Protein AF-A0A9N9AGF5-F1 (afdb_monomer_lite)

Sequence (251 aa):
MRATFAPRNLKPKSKVKNSTGSQIKKRLRKQVLFRATFYQVICDHNPNIIALEEEDFVEYLSEQVWDLGILDDSKVKNGNETGRNSKENSSTLTEQEIITRIFEIVKDDFITFEVCNDEEQCLEICKDIVVKWKSVSNPSASAETSLPGTCTLCHRHMPLTFHHLIPRMMHKRVLKKGLFTKEECTTRGIDICRPCHSAIHKMISNDQLALKYNTLEMLLEHEGVVKFVGWASKQKGYSKDHIRNLLRFPK

Structure (mmCIF, N/CA/C/O backbone):
data_AF-A0A9N9AGF5-F1
#
_entry.id   AF-A0A9N9AGF5-F1
#
loop_
_atom_site.group_PDB
_atom_site.id
_atom_site.type_symbol
_atom_site.label_atom_id
_atom_site.label_alt_id
_atom_site.label_comp_id
_atom_site.label_asym_id
_atom_site.label_entity_id
_atom_site.label_seq_id
_atom_site.pdbx_PDB_ins_code
_atom_site.Cartn_x
_atom_site.Cartn_y
_atom_site.Cartn_z
_atom_site.occupancy
_atom_site.B_iso_or_equiv
_atom_site.auth_seq_id
_atom_site.auth_comp_id
_atom_site.auth_asym_id
_atom_site.auth_atom_id
_atom_site.pdbx_PDB_model_num
ATOM 1 N N . MET A 1 1 ? -44.320 -18.598 73.224 1.00 43.59 1 MET A N 1
ATOM 2 C CA . MET A 1 1 ? -43.840 -17.419 72.469 1.00 43.59 1 MET A CA 1
ATOM 3 C C . MET A 1 1 ? -42.563 -17.794 71.722 1.00 43.59 1 MET A C 1
ATOM 5 O O . MET A 1 1 ? -41.505 -17.858 72.329 1.00 43.59 1 MET A O 1
ATOM 9 N N . ARG A 1 2 ? -42.659 -18.128 70.432 1.00 32.53 2 ARG A N 1
ATOM 10 C CA . ARG A 1 2 ? -41.505 -18.345 69.541 1.00 32.53 2 ARG A CA 1
ATOM 11 C C . ARG A 1 2 ? -41.824 -17.622 68.235 1.00 32.53 2 ARG A C 1
ATOM 13 O O . ARG A 1 2 ? -42.701 -18.056 67.499 1.00 32.53 2 ARG A O 1
ATOM 20 N N . ALA A 1 3 ? -41.185 -16.477 68.020 1.00 36.19 3 ALA A N 1
ATOM 21 C CA . ALA A 1 3 ? -41.337 -15.684 66.809 1.00 36.19 3 ALA A CA 1
ATOM 22 C C . ALA A 1 3 ? -40.574 -16.363 65.662 1.00 36.19 3 ALA A C 1
ATOM 24 O O . ALA A 1 3 ? -39.351 -16.478 65.702 1.00 36.19 3 ALA A O 1
ATOM 25 N N . THR A 1 4 ? -41.298 -16.834 64.651 1.00 39.88 4 THR A N 1
ATOM 26 C CA . THR A 1 4 ? -40.741 -17.337 63.391 1.00 39.88 4 THR A CA 1
ATOM 27 C C . THR A 1 4 ? -40.454 -16.152 62.468 1.00 39.88 4 THR A C 1
ATOM 29 O O . THR A 1 4 ? -41.379 -15.507 61.978 1.00 39.88 4 THR A O 1
ATOM 32 N N . PHE A 1 5 ? -39.178 -15.843 62.239 1.00 35.50 5 PHE A N 1
ATOM 33 C CA . PHE A 1 5 ? -38.753 -14.851 61.250 1.00 35.50 5 PHE A CA 1
ATOM 34 C C . PHE A 1 5 ? -38.856 -15.439 59.835 1.00 35.50 5 PHE A C 1
ATOM 36 O O . PHE A 1 5 ? -38.173 -16.406 59.509 1.00 35.50 5 PHE A O 1
ATOM 43 N N . ALA A 1 6 ? -39.694 -14.838 58.988 1.00 41.22 6 ALA A N 1
ATOM 44 C CA . ALA A 1 6 ? -39.738 -15.115 57.554 1.00 41.22 6 ALA A CA 1
ATOM 45 C C . ALA A 1 6 ? -38.552 -14.435 56.829 1.00 41.22 6 ALA A C 1
ATOM 47 O O . ALA A 1 6 ? -38.225 -13.286 57.150 1.00 41.22 6 ALA A O 1
ATOM 48 N N . PRO A 1 7 ? -37.908 -15.082 55.840 1.00 36.62 7 PRO A N 1
ATOM 49 C CA . PRO A 1 7 ? -36.853 -14.447 55.058 1.00 36.62 7 PRO A CA 1
ATOM 50 C C . PRO A 1 7 ? -37.434 -13.399 54.097 1.00 36.62 7 PRO A C 1
ATOM 52 O O . PRO A 1 7 ? -38.385 -13.649 53.355 1.00 36.62 7 PRO A O 1
ATOM 55 N N . ARG A 1 8 ? -36.842 -12.198 54.110 1.00 36.94 8 ARG A N 1
ATOM 56 C CA . ARG A 1 8 ? -37.181 -11.092 53.204 1.00 36.94 8 ARG A CA 1
ATOM 57 C C . ARG A 1 8 ? -36.777 -11.454 51.774 1.00 36.94 8 ARG A C 1
ATOM 59 O O . ARG A 1 8 ? -35.606 -11.705 51.507 1.00 36.94 8 ARG A O 1
ATOM 66 N N . ASN A 1 9 ? -37.738 -11.395 50.856 1.00 35.59 9 ASN A N 1
ATOM 67 C CA . ASN A 1 9 ? -37.501 -11.425 49.415 1.00 35.59 9 ASN A CA 1
ATOM 68 C C . ASN A 1 9 ? -36.647 -10.212 48.997 1.00 35.59 9 ASN A C 1
ATOM 70 O O . ASN A 1 9 ? -37.132 -9.080 48.946 1.00 35.59 9 ASN A O 1
ATOM 74 N N . LEU A 1 10 ? -35.367 -10.443 48.700 1.00 35.56 10 LEU A N 1
ATOM 75 C CA . LEU A 1 10 ? -34.495 -9.475 48.038 1.00 35.56 10 LEU A CA 1
ATOM 76 C C . LEU A 1 10 ? -34.858 -9.435 46.547 1.00 35.56 10 LEU A C 1
ATOM 78 O O . LEU A 1 10 ? -34.613 -10.390 45.814 1.00 35.56 10 LEU A O 1
ATOM 82 N N . LYS A 1 11 ? -35.447 -8.322 46.093 1.00 38.28 11 LYS A N 1
ATOM 83 C CA . LYS A 1 11 ? -35.644 -8.045 44.661 1.00 38.28 11 LYS A CA 1
ATOM 84 C C . LYS A 1 11 ? -34.284 -8.034 43.936 1.00 38.28 11 LYS A C 1
ATOM 86 O O . LYS A 1 11 ? -33.307 -7.538 44.505 1.00 38.28 11 LYS A O 1
ATOM 91 N N . PRO A 1 12 ? -34.199 -8.522 42.685 1.00 34.81 12 PRO A N 1
ATOM 92 C CA . PRO A 1 12 ? -32.951 -8.517 41.931 1.00 34.81 12 PRO A CA 1
ATOM 93 C C . PRO A 1 12 ? -32.489 -7.076 41.685 1.00 34.81 12 PRO A C 1
ATOM 95 O O . PRO A 1 12 ? -33.246 -6.241 41.189 1.00 34.81 12 PRO A O 1
ATOM 98 N N . LYS A 1 13 ? -31.232 -6.790 42.050 1.00 36.75 13 LYS A N 1
ATOM 99 C CA . LYS A 1 13 ? -30.565 -5.512 41.776 1.00 36.75 13 LYS A CA 1
ATOM 100 C C . LYS A 1 13 ? -30.601 -5.242 40.269 1.00 36.75 13 LYS A C 1
ATOM 102 O O . LYS A 1 13 ? -30.130 -6.053 39.473 1.00 36.75 13 LYS A O 1
ATOM 107 N N . SER A 1 14 ? -31.157 -4.097 39.888 1.00 39.06 14 SER A N 1
ATOM 108 C CA . SER A 1 14 ? -31.102 -3.576 38.527 1.00 39.06 14 SER A CA 1
ATOM 109 C C . SER A 1 14 ? -29.641 -3.457 38.077 1.00 39.06 14 SER A C 1
ATOM 111 O O . SER A 1 14 ? -28.799 -2.886 38.769 1.00 39.06 14 SER A O 1
ATOM 113 N N . LYS A 1 15 ? -29.321 -4.032 36.910 1.00 39.47 15 LYS A N 1
ATOM 114 C CA . LYS A 1 15 ? -28.013 -3.890 36.256 1.00 39.47 15 LYS A CA 1
ATOM 115 C C . LYS A 1 15 ? -27.755 -2.408 35.971 1.00 39.47 15 LYS A C 1
ATOM 117 O O . LYS A 1 15 ? -28.334 -1.847 35.041 1.00 39.47 15 LYS A O 1
ATOM 122 N N . VAL A 1 16 ? -26.865 -1.791 36.743 1.00 37.41 16 VAL A N 1
ATOM 123 C CA . VAL A 1 16 ? -26.248 -0.507 36.396 1.00 37.41 16 VAL A CA 1
ATOM 124 C C . VAL A 1 16 ? -25.489 -0.713 35.081 1.00 37.41 16 VAL A C 1
ATOM 126 O O . VAL A 1 16 ? -24.633 -1.590 34.971 1.00 37.41 16 VAL A O 1
ATOM 129 N N . LYS A 1 17 ? -25.876 0.024 34.036 1.00 42.53 17 LYS A N 1
ATOM 130 C CA . LYS A 1 17 ? -25.291 -0.089 32.695 1.00 42.53 17 LYS A CA 1
ATOM 131 C C . LYS A 1 17 ? -23.854 0.454 32.716 1.00 42.53 17 LYS A C 1
ATOM 133 O O . LYS A 1 17 ? -23.652 1.634 32.973 1.00 42.53 17 LYS A O 1
ATOM 138 N N . ASN A 1 18 ? -22.882 -0.400 32.383 1.00 42.69 18 ASN A N 1
ATOM 139 C CA . ASN A 1 18 ? -21.462 -0.077 32.162 1.00 42.69 18 ASN A CA 1
ATOM 140 C C . ASN A 1 18 ? -21.254 0.819 30.914 1.00 42.69 18 ASN A C 1
ATOM 142 O O . ASN A 1 18 ? -20.670 0.386 29.918 1.00 42.69 18 ASN A O 1
ATOM 146 N N . SER A 1 19 ? -21.759 2.057 30.920 1.00 49.34 19 SER A N 1
ATOM 147 C CA . SER A 1 19 ? -21.652 2.991 29.784 1.00 49.34 19 SER A CA 1
ATOM 148 C C . SER A 1 19 ? -20.224 3.515 29.573 1.00 49.34 19 SER A C 1
ATOM 150 O O . SER A 1 19 ? -19.774 3.629 28.433 1.00 49.34 19 SER A O 1
ATOM 152 N N . THR A 1 20 ? -19.473 3.744 30.652 1.00 56.94 20 THR A N 1
ATOM 153 C CA . THR A 1 20 ? -18.089 4.253 30.637 1.00 56.94 20 THR A CA 1
ATOM 154 C C . THR A 1 20 ? -17.108 3.267 30.004 1.00 56.94 20 THR A C 1
ATOM 156 O O . THR A 1 20 ? -16.353 3.637 29.106 1.00 56.94 20 THR A O 1
ATOM 159 N N . GLY A 1 21 ? -17.178 1.983 30.369 1.00 52.25 21 GLY A N 1
ATOM 160 C CA . GLY A 1 21 ? -16.317 0.944 29.787 1.00 52.25 21 GLY A CA 1
ATOM 161 C C . GLY A 1 21 ? -16.552 0.713 28.287 1.00 52.25 21 GLY A C 1
ATOM 162 O O . GLY A 1 21 ? -15.625 0.355 27.562 1.00 52.25 21 GLY A O 1
ATOM 163 N N . SER A 1 22 ? -17.772 0.951 27.796 1.00 56.91 22 SER A N 1
ATOM 164 C CA . SER A 1 22 ? -18.096 0.838 26.369 1.00 56.91 22 SER A CA 1
ATOM 165 C C . SER A 1 22 ? -17.530 1.999 25.545 1.00 56.91 22 SER A C 1
ATOM 167 O O . SER A 1 22 ? -17.081 1.781 24.420 1.00 56.91 22 SER A O 1
ATOM 169 N N . GLN A 1 23 ? -17.531 3.218 26.091 1.00 62.56 23 GLN A N 1
ATOM 170 C CA . GLN A 1 23 ? -16.984 4.399 25.413 1.00 62.56 23 GLN A CA 1
ATOM 171 C C . GLN A 1 23 ? -15.454 4.372 25.368 1.00 62.56 23 GLN A C 1
ATOM 173 O O . GLN A 1 23 ? -14.875 4.625 24.314 1.00 62.56 23 GLN A O 1
ATOM 178 N N . ILE A 1 24 ? -14.802 3.950 26.457 1.00 67.75 24 ILE A N 1
ATOM 179 C CA . ILE A 1 24 ? -13.342 3.760 26.502 1.00 67.75 24 ILE A CA 1
ATOM 180 C C . ILE A 1 24 ? -12.902 2.742 25.442 1.00 67.75 24 ILE A C 1
ATOM 182 O O . ILE A 1 24 ? -12.004 3.014 24.650 1.00 67.75 24 ILE A O 1
ATOM 186 N N . LYS A 1 25 ? -13.597 1.598 25.348 1.00 61.44 25 LYS A N 1
ATOM 187 C CA . LYS A 1 25 ? -13.328 0.588 24.310 1.00 61.44 25 LYS A CA 1
ATOM 188 C C . LYS A 1 25 ? -13.542 1.127 22.893 1.00 61.44 25 LYS A C 1
ATOM 190 O O . LYS A 1 25 ? -12.808 0.744 21.987 1.00 61.44 25 LYS A O 1
ATOM 195 N N . LYS A 1 26 ? -14.531 2.003 22.684 1.00 69.00 26 LYS A N 1
ATOM 196 C CA . LYS A 1 26 ? -14.798 2.632 21.381 1.00 69.00 26 LYS A CA 1
ATOM 197 C C . LYS A 1 26 ? -13.696 3.625 20.994 1.00 69.00 26 LYS A C 1
ATOM 199 O O . LYS A 1 26 ? -13.233 3.578 19.857 1.00 69.00 26 LYS A O 1
ATOM 204 N N . ARG A 1 27 ? -13.242 4.461 21.935 1.00 76.56 27 ARG A N 1
ATOM 205 C CA . ARG A 1 27 ? -12.126 5.401 21.736 1.00 76.56 27 ARG A CA 1
ATOM 206 C C . ARG A 1 27 ? -10.825 4.662 21.434 1.00 76.56 27 ARG A C 1
ATOM 208 O O . ARG A 1 27 ? -10.180 4.989 20.448 1.00 76.56 27 ARG A O 1
ATOM 215 N N . LEU A 1 28 ? -10.506 3.617 22.200 1.00 73.00 28 LEU A N 1
ATOM 216 C CA . LEU A 1 28 ? -9.306 2.806 21.977 1.00 73.00 28 LEU A CA 1
ATOM 217 C C . LEU A 1 28 ? -9.316 2.146 20.590 1.00 73.00 28 LEU A C 1
ATOM 219 O O . LEU A 1 28 ? -8.317 2.168 19.883 1.00 73.00 28 LEU A O 1
ATOM 223 N N . ARG A 1 29 ? -10.464 1.611 20.151 1.00 73.44 29 ARG A N 1
ATOM 224 C CA . ARG A 1 29 ? -10.604 1.058 18.791 1.00 73.44 29 ARG A CA 1
ATOM 225 C C . ARG A 1 29 ? -10.357 2.106 17.708 1.00 73.44 29 ARG A C 1
ATOM 227 O O . ARG A 1 29 ? -9.676 1.803 16.735 1.00 73.44 29 ARG A O 1
ATOM 234 N N . LYS A 1 30 ? -10.898 3.317 17.870 1.00 79.38 30 LYS A N 1
ATOM 235 C CA . LYS A 1 30 ? -10.656 4.415 16.928 1.00 79.38 30 LYS A CA 1
ATOM 236 C C . LYS A 1 30 ? -9.195 4.870 16.936 1.00 79.38 30 LYS A C 1
ATOM 238 O O . LYS A 1 30 ? -8.659 5.077 15.862 1.00 79.38 30 LYS A O 1
ATOM 243 N N . GLN A 1 31 ? -8.551 4.952 18.097 1.00 81.81 31 GLN A N 1
ATOM 244 C CA . GLN A 1 31 ? -7.129 5.287 18.216 1.00 81.81 31 GLN A CA 1
ATOM 245 C C . GLN A 1 31 ? -6.257 4.270 17.478 1.00 81.81 31 GLN A C 1
ATOM 247 O O . GLN A 1 31 ? -5.439 4.639 16.639 1.00 81.81 31 GLN A O 1
ATOM 252 N N . VAL A 1 32 ? -6.505 2.977 17.717 1.00 78.94 32 VAL A N 1
ATOM 253 C CA . VAL A 1 32 ? -5.818 1.888 17.012 1.00 78.94 32 VAL A CA 1
ATOM 254 C C . VAL A 1 32 ? -6.052 1.978 15.504 1.00 78.94 32 VAL A C 1
ATOM 256 O O . VAL A 1 32 ? -5.118 1.722 14.756 1.00 78.94 32 VAL A O 1
ATOM 259 N N . LEU A 1 33 ? -7.257 2.356 15.052 1.00 78.94 33 LEU A N 1
ATOM 260 C CA . LEU A 1 33 ? -7.595 2.565 13.637 1.00 78.94 33 LEU A CA 1
ATOM 261 C C . LEU A 1 33 ? -7.003 3.857 13.044 1.00 78.94 33 LEU A C 1
ATOM 263 O O . LEU A 1 33 ? -6.710 3.903 11.847 1.00 78.94 33 LEU A O 1
ATOM 267 N N . PHE A 1 34 ? -6.792 4.892 13.848 1.00 86.31 34 PHE A N 1
ATOM 268 C CA . PHE A 1 34 ? -6.175 6.133 13.401 1.00 86.31 34 PHE A CA 1
ATOM 269 C C . PHE A 1 34 ? -4.670 5.972 13.236 1.00 86.31 34 PHE A C 1
ATOM 271 O O . PHE A 1 34 ? -4.173 6.165 12.132 1.00 86.31 34 PHE A O 1
ATOM 278 N N . ARG A 1 35 ? -3.965 5.518 14.279 1.00 85.19 35 ARG A N 1
ATOM 279 C CA . ARG A 1 35 ? -2.517 5.249 14.234 1.00 85.19 35 ARG A CA 1
ATOM 280 C C . ARG A 1 35 ? -2.143 4.386 13.042 1.00 85.19 35 ARG A C 1
ATOM 282 O O . ARG A 1 35 ? -1.193 4.588 12.300 1.00 85.19 35 ARG A O 1
ATOM 289 N N . ALA A 1 36 ? -2.980 3.399 12.861 1.00 77.81 36 ALA A N 1
ATOM 290 C CA . ALA A 1 36 ? -3.047 2.585 11.701 1.00 77.81 36 ALA A CA 1
ATOM 291 C C . ALA A 1 36 ? -3.056 3.330 10.359 1.00 77.81 36 ALA A C 1
ATOM 293 O O . ALA A 1 36 ? -2.233 3.062 9.479 1.00 77.81 36 ALA A O 1
ATOM 294 N N . THR A 1 37 ? -4.067 4.161 10.175 1.00 83.44 37 THR A N 1
ATOM 295 C CA . THR A 1 37 ? -4.285 4.947 8.966 1.00 83.44 37 THR A CA 1
ATOM 296 C C . THR A 1 37 ? -3.109 5.879 8.716 1.00 83.44 37 THR A C 1
ATOM 298 O O . THR A 1 37 ? -2.578 5.883 7.613 1.00 83.44 37 THR A O 1
ATOM 301 N N . PHE A 1 38 ? -2.651 6.553 9.769 1.00 87.25 38 PHE A N 1
ATOM 302 C CA . PHE A 1 38 ? -1.476 7.413 9.782 1.00 87.25 38 PHE A CA 1
ATOM 303 C C . PHE A 1 38 ? -0.234 6.682 9.257 1.00 87.25 38 PHE A C 1
ATOM 305 O O . PHE A 1 38 ? 0.359 7.110 8.274 1.00 87.25 38 PHE A O 1
ATOM 312 N N . TYR A 1 39 ? 0.071 5.506 9.814 1.00 83.06 39 TYR A N 1
ATOM 313 C CA . TYR A 1 39 ? 1.187 4.674 9.358 1.00 83.06 39 TYR A CA 1
ATOM 314 C C . TYR A 1 39 ? 1.078 4.294 7.875 1.00 83.06 39 TYR A C 1
ATOM 316 O O . TYR A 1 39 ? 2.062 4.344 7.151 1.00 83.06 39 TYR A O 1
ATOM 324 N N . GLN A 1 40 ? -0.119 3.923 7.401 1.00 75.50 40 GLN A N 1
ATOM 325 C CA . GLN A 1 40 ? -0.294 3.554 5.992 1.00 75.50 40 GLN A CA 1
ATOM 326 C C . GLN A 1 40 ? -0.010 4.734 5.060 1.00 75.50 40 GLN A C 1
ATOM 328 O O . GLN A 1 40 ? 0.682 4.542 4.070 1.00 75.50 40 GLN A O 1
ATOM 333 N N . VAL A 1 41 ? -0.523 5.924 5.385 1.00 84.31 41 VAL A N 1
ATOM 334 C CA . VAL A 1 41 ? -0.293 7.122 4.568 1.00 84.31 41 VAL A CA 1
ATOM 335 C C . VAL A 1 41 ? 1.195 7.461 4.533 1.00 84.31 41 VAL A C 1
ATOM 337 O O . VAL A 1 41 ? 1.737 7.691 3.459 1.00 84.31 41 VAL A O 1
ATOM 340 N N . ILE A 1 42 ? 1.884 7.398 5.673 1.00 84.38 42 ILE A N 1
ATOM 341 C CA . ILE A 1 42 ? 3.332 7.630 5.720 1.00 84.38 42 ILE A CA 1
ATOM 342 C C . ILE A 1 42 ? 4.081 6.615 4.847 1.00 84.38 42 ILE A C 1
ATOM 344 O O . ILE A 1 42 ? 4.916 7.024 4.050 1.00 84.38 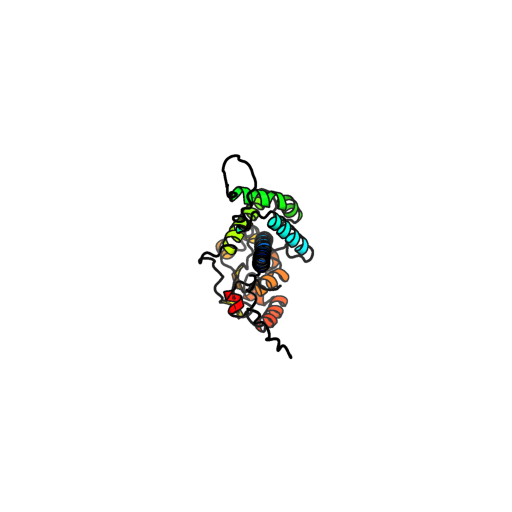42 ILE A O 1
ATOM 348 N N . CYS A 1 43 ? 3.757 5.320 4.915 1.00 78.50 43 CYS A N 1
ATOM 349 C CA . CYS A 1 43 ? 4.381 4.318 4.041 1.00 78.50 43 CYS A CA 1
ATOM 350 C C . CYS A 1 43 ? 4.079 4.533 2.551 1.00 78.50 43 CYS A C 1
ATOM 352 O O . CYS A 1 43 ? 4.911 4.192 1.713 1.00 78.50 43 CYS A O 1
ATOM 354 N N . ASP A 1 44 ? 2.904 5.064 2.207 1.00 76.88 44 ASP A N 1
ATOM 355 C CA . ASP A 1 44 ? 2.546 5.358 0.816 1.00 76.88 44 ASP A CA 1
ATOM 356 C C . ASP A 1 44 ? 3.412 6.506 0.248 1.00 76.88 44 ASP A C 1
ATOM 358 O O . ASP A 1 44 ? 3.733 6.498 -0.945 1.00 76.88 44 ASP A O 1
ATOM 362 N N . HIS A 1 45 ? 3.834 7.452 1.099 1.00 80.81 45 HIS A N 1
ATOM 363 C CA . HIS A 1 45 ? 4.683 8.599 0.736 1.00 80.81 45 HIS A CA 1
ATOM 364 C C . HIS A 1 45 ? 6.185 8.331 0.876 1.00 80.81 45 HIS A C 1
ATOM 366 O O . HIS A 1 45 ? 6.959 8.734 0.008 1.00 80.81 45 HIS A O 1
ATOM 372 N N . ASN A 1 46 ? 6.595 7.580 1.898 1.00 75.50 46 ASN A N 1
ATOM 373 C CA . ASN A 1 46 ? 7.953 7.078 2.068 1.00 75.50 46 ASN A CA 1
ATOM 374 C C . ASN A 1 46 ? 7.937 5.572 2.414 1.00 75.50 46 ASN A C 1
ATOM 376 O O . ASN A 1 46 ? 7.916 5.186 3.584 1.00 75.50 46 ASN A O 1
ATOM 380 N N . PRO A 1 47 ? 8.000 4.688 1.402 1.00 67.38 47 PRO A N 1
ATOM 381 C CA . PRO A 1 47 ? 8.053 3.240 1.610 1.00 67.38 47 PRO A CA 1
ATOM 382 C C . PRO A 1 47 ? 9.296 2.741 2.362 1.00 67.38 47 PRO A C 1
ATOM 384 O O . PRO A 1 47 ? 9.293 1.606 2.836 1.00 67.38 47 PRO A O 1
ATOM 387 N N . ASN A 1 48 ? 10.361 3.547 2.442 1.00 63.19 48 ASN A N 1
ATOM 388 C CA . ASN A 1 48 ? 11.630 3.157 3.065 1.00 63.19 48 ASN A CA 1
ATOM 389 C C . ASN A 1 48 ? 11.661 3.412 4.578 1.00 63.19 48 ASN A C 1
ATOM 391 O O . ASN A 1 48 ? 12.555 2.907 5.245 1.00 63.19 48 ASN A O 1
ATOM 395 N N . ILE A 1 49 ? 10.655 4.101 5.120 1.00 66.06 49 ILE A N 1
ATOM 396 C CA . ILE A 1 49 ? 10.548 4.485 6.536 1.00 66.06 49 ILE A CA 1
ATOM 397 C C . ILE A 1 49 ? 10.372 3.311 7.516 1.00 66.06 49 ILE A C 1
ATOM 399 O O . ILE A 1 49 ? 10.212 3.468 8.721 1.00 66.06 49 ILE A O 1
ATOM 403 N N . ILE A 1 50 ? 10.333 2.087 6.986 1.00 52.22 50 ILE A N 1
ATOM 404 C CA . ILE A 1 50 ? 10.151 0.833 7.727 1.00 52.22 50 ILE A CA 1
ATOM 405 C C . ILE A 1 50 ? 11.526 0.245 8.105 1.00 52.22 50 ILE A C 1
ATOM 407 O O . ILE A 1 50 ? 11.711 -0.975 8.142 1.00 52.22 50 ILE A O 1
ATOM 411 N N . ALA A 1 51 ? 12.520 1.098 8.358 1.00 54.12 51 ALA A N 1
ATOM 412 C CA . ALA A 1 51 ? 13.743 0.685 9.030 1.00 54.12 51 ALA A CA 1
ATOM 413 C C . ALA A 1 51 ? 13.443 0.504 10.529 1.00 54.12 51 ALA A C 1
ATOM 415 O O . ALA A 1 51 ? 12.676 1.260 11.118 1.00 54.12 51 ALA A O 1
ATOM 416 N N . LEU A 1 52 ? 14.022 -0.526 11.156 1.00 47.47 52 LEU A N 1
ATOM 417 C CA . L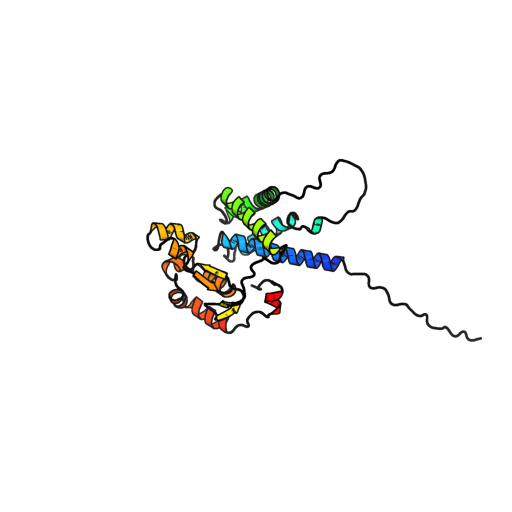EU A 1 52 ? 13.729 -0.938 12.541 1.00 47.47 52 LEU A CA 1
ATOM 418 C C . LEU A 1 52 ? 13.973 0.156 13.604 1.00 47.47 52 LEU A C 1
ATOM 420 O O . LEU A 1 52 ? 13.541 -0.013 14.737 1.00 47.47 52 LEU A O 1
ATOM 424 N N . GLU A 1 53 ? 14.644 1.250 13.244 1.00 53.19 53 GLU A N 1
ATOM 425 C CA . GLU A 1 53 ? 14.975 2.377 14.128 1.00 53.19 53 GLU A CA 1
ATOM 426 C C . GLU A 1 53 ? 13.934 3.515 14.074 1.00 53.19 53 GLU A C 1
ATOM 428 O O . GLU A 1 53 ? 13.931 4.389 14.935 1.00 53.19 53 GLU A O 1
ATOM 433 N N . GLU A 1 54 ? 13.010 3.484 13.109 1.00 59.81 54 GLU A N 1
ATOM 434 C CA . GLU A 1 54 ? 12.059 4.571 12.827 1.00 59.81 54 GLU A CA 1
ATOM 435 C C . GLU A 1 54 ? 10.600 4.226 13.198 1.00 59.81 54 GLU A C 1
ATOM 437 O O . GLU A 1 54 ? 9.699 5.064 13.168 1.00 59.81 54 GLU A O 1
ATOM 442 N N . GLU A 1 55 ? 10.328 2.986 13.607 1.00 61.31 55 GLU A N 1
ATOM 443 C CA . GLU A 1 55 ? 8.965 2.556 13.940 1.00 61.31 55 GLU A CA 1
ATOM 444 C C . GLU A 1 55 ? 8.407 3.253 15.199 1.00 61.31 55 GLU A C 1
ATOM 446 O O . GLU A 1 55 ? 7.207 3.550 15.262 1.00 61.31 55 GLU A O 1
ATOM 451 N N . ASP A 1 56 ? 9.289 3.585 16.147 1.00 69.62 56 ASP A N 1
ATOM 452 C CA . ASP A 1 56 ? 8.960 4.276 17.399 1.00 69.62 56 ASP A CA 1
ATOM 453 C C . ASP A 1 56 ? 8.563 5.745 17.164 1.00 69.62 56 ASP A C 1
ATOM 455 O O . ASP A 1 56 ? 7.685 6.275 17.853 1.00 69.62 56 ASP A O 1
ATOM 459 N N . PHE A 1 57 ? 9.137 6.406 16.150 1.00 82.38 57 PHE A N 1
ATOM 460 C CA . PHE A 1 57 ? 8.807 7.803 15.853 1.00 82.38 57 PHE A CA 1
ATOM 461 C C . PHE A 1 57 ? 7.400 7.916 15.241 1.00 82.38 57 PHE A C 1
ATOM 463 O O . PHE A 1 57 ? 6.614 8.783 15.631 1.00 82.38 57 PHE A O 1
ATOM 470 N N . VAL A 1 58 ? 7.042 7.026 14.303 1.00 79.56 58 VAL A N 1
ATOM 471 C CA . VAL A 1 58 ? 5.718 7.058 13.651 1.00 79.56 58 VAL A CA 1
ATOM 472 C C . VAL A 1 58 ? 4.617 6.771 14.670 1.00 79.56 58 VAL A C 1
ATOM 474 O O . VAL A 1 58 ? 3.531 7.354 14.612 1.00 79.56 58 VAL A O 1
ATOM 477 N N . GLU A 1 59 ? 4.897 5.871 15.614 1.00 80.44 59 GLU A N 1
ATOM 478 C CA . GLU A 1 59 ? 4.054 5.617 16.778 1.00 80.44 59 GLU A CA 1
ATOM 479 C C . GLU A 1 59 ? 3.830 6.895 17.587 1.00 80.44 59 GLU A C 1
ATOM 481 O O . GLU A 1 59 ? 2.673 7.304 17.733 1.00 80.44 59 GLU A O 1
ATOM 486 N N . TYR A 1 60 ? 4.906 7.563 18.001 1.00 85.81 60 TYR A N 1
ATOM 487 C CA . TYR A 1 60 ? 4.852 8.804 18.771 1.00 85.81 60 TYR A CA 1
ATOM 488 C C . TYR A 1 60 ? 4.055 9.916 18.068 1.00 85.81 60 TYR A C 1
ATOM 490 O O . TYR A 1 60 ? 3.120 10.474 18.647 1.00 85.81 60 TYR A O 1
ATOM 498 N N . LEU A 1 61 ? 4.340 10.202 16.795 1.00 87.38 61 LEU A N 1
ATOM 499 C CA . LEU A 1 61 ? 3.618 11.236 16.043 1.00 87.38 61 LEU A CA 1
ATOM 500 C C . LEU A 1 61 ? 2.136 10.912 15.880 1.00 87.38 61 LEU A C 1
ATOM 502 O O . LEU A 1 61 ? 1.283 11.795 15.994 1.00 87.38 61 LEU A O 1
ATOM 506 N N . SER A 1 62 ? 1.810 9.639 15.650 1.00 87.75 62 SER A N 1
ATOM 507 C CA . SER A 1 62 ? 0.416 9.224 15.536 1.00 87.75 62 SER A CA 1
ATOM 508 C C . SER A 1 62 ? -0.366 9.456 16.833 1.00 87.75 62 SER A C 1
ATOM 510 O O . SER A 1 62 ? -1.558 9.769 16.779 1.00 87.75 62 SER A O 1
ATOM 512 N N . GLU A 1 63 ? 0.295 9.343 17.988 1.00 86.31 63 GLU A N 1
ATOM 513 C CA . GLU A 1 63 ? -0.290 9.641 19.294 1.00 86.31 63 GLU A CA 1
ATOM 514 C C . GLU A 1 63 ? -0.461 11.145 19.497 1.00 86.31 63 GLU A C 1
ATOM 516 O O . GLU A 1 63 ? -1.563 11.573 19.842 1.00 86.31 63 GLU A O 1
ATOM 521 N N . GLN A 1 64 ? 0.554 11.952 19.171 1.00 87.88 64 GLN A N 1
ATOM 522 C CA . GLN A 1 64 ? 0.457 13.414 19.251 1.00 87.88 64 GLN A CA 1
ATOM 523 C C . GLN A 1 64 ? -0.703 13.963 18.409 1.00 87.88 64 GLN A C 1
ATOM 525 O O . GLN A 1 64 ? -1.513 14.764 18.884 1.00 87.88 64 GLN A O 1
ATOM 530 N N . VAL A 1 65 ? -0.843 13.480 17.171 1.00 89.12 65 VAL A N 1
ATOM 531 C CA . VAL A 1 65 ? -1.939 13.886 16.283 1.00 89.12 65 VAL A CA 1
ATOM 532 C C . VAL A 1 65 ? -3.295 13.394 16.799 1.00 89.12 65 VAL A C 1
ATOM 534 O O . VAL A 1 65 ? -4.294 14.114 16.716 1.00 89.12 65 VAL A O 1
ATOM 537 N N . TRP A 1 66 ? -3.363 12.182 17.354 1.00 88.25 66 TRP A N 1
ATOM 538 C CA . TRP A 1 66 ? -4.595 11.653 17.943 1.00 88.25 66 TRP A CA 1
ATOM 539 C C . TRP A 1 66 ? -5.051 12.459 19.170 1.00 88.25 66 TRP A C 1
ATOM 541 O O . TRP A 1 66 ? -6.251 12.720 19.343 1.00 88.25 66 TRP A O 1
ATOM 551 N N . ASP A 1 67 ? -4.106 12.888 20.003 1.00 85.62 67 ASP A N 1
ATOM 552 C CA . ASP A 1 67 ? -4.367 13.582 21.264 1.00 85.62 67 ASP A CA 1
ATOM 553 C C . ASP A 1 67 ? -4.813 15.037 21.093 1.00 85.62 67 ASP A C 1
ATOM 555 O O . ASP A 1 67 ? -5.480 15.569 21.987 1.00 85.62 67 ASP A O 1
ATOM 559 N N . LEU A 1 68 ? -4.638 15.624 19.900 1.00 81.50 68 LEU A N 1
ATOM 560 C CA . LEU A 1 68 ? -5.353 16.847 19.510 1.00 81.50 68 LEU A CA 1
ATOM 561 C C . LEU A 1 68 ? -6.869 16.710 19.713 1.00 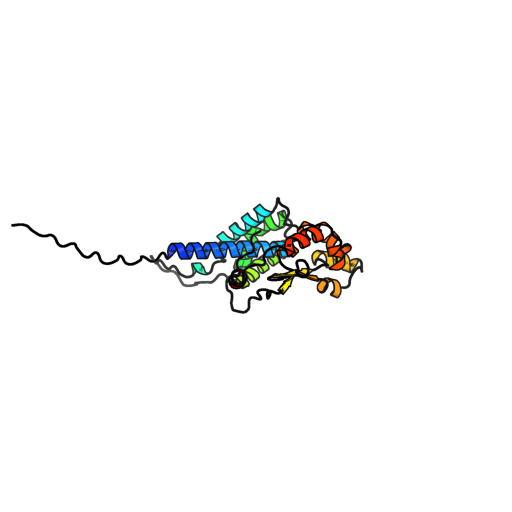81.50 68 LEU A C 1
ATOM 563 O O . LEU A 1 68 ? -7.570 17.696 19.948 1.00 81.50 68 LEU A O 1
ATOM 567 N N . GLY A 1 69 ? -7.404 15.490 19.589 1.00 76.75 69 GLY A N 1
ATOM 568 C CA . GLY A 1 69 ? -8.825 15.208 19.771 1.00 76.75 69 GLY A CA 1
ATOM 569 C C . GLY A 1 69 ? -9.727 15.895 18.742 1.00 76.75 69 GLY A C 1
ATOM 570 O O . GLY A 1 69 ? -10.938 15.931 18.949 1.00 76.75 69 GLY A O 1
ATOM 571 N N . ILE A 1 70 ? -9.148 16.425 17.659 1.00 76.50 70 ILE A N 1
ATOM 572 C CA . ILE A 1 70 ? -9.847 17.090 16.548 1.00 76.50 70 ILE A CA 1
ATOM 573 C C . ILE A 1 70 ? -10.386 16.096 15.511 1.00 76.50 70 ILE A C 1
ATOM 575 O O . ILE A 1 70 ? -11.224 16.454 14.693 1.00 76.50 70 ILE A O 1
ATOM 579 N N . LEU A 1 71 ? -9.915 14.846 15.558 1.00 72.62 71 LEU A N 1
ATOM 580 C CA . LEU A 1 71 ? -10.278 13.766 14.636 1.00 72.62 71 LEU A CA 1
ATOM 581 C C . LEU A 1 71 ? -11.380 12.841 15.181 1.00 72.62 71 LEU A C 1
ATOM 583 O O . LEU A 1 71 ? -11.795 11.900 14.502 1.00 72.62 71 LEU A O 1
ATOM 587 N N . ASP A 1 72 ? -11.848 13.076 16.410 1.00 66.94 72 ASP A N 1
ATOM 588 C CA . ASP A 1 72 ? -12.879 12.264 17.050 1.00 66.94 72 ASP A CA 1
ATOM 589 C C . ASP A 1 72 ? -14.198 13.035 17.187 1.00 66.94 72 ASP A C 1
ATOM 591 O O . ASP A 1 72 ? -14.395 13.811 18.122 1.00 66.94 72 ASP A O 1
ATOM 595 N N . ASP A 1 73 ? -15.155 12.726 16.309 1.00 60.34 73 ASP A N 1
ATOM 596 C CA . ASP A 1 73 ? -16.528 13.263 16.351 1.00 60.34 73 ASP A CA 1
ATOM 597 C C . ASP A 1 73 ? -17.275 12.953 17.668 1.00 60.34 73 ASP A C 1
ATOM 599 O O . ASP A 1 73 ? -18.381 13.441 17.910 1.00 60.34 73 ASP A O 1
ATOM 603 N N . SER A 1 74 ? -16.706 12.110 18.543 1.00 52.28 74 SER A N 1
ATOM 604 C CA . SER A 1 74 ? -17.329 11.706 19.806 1.00 52.28 74 SER A CA 1
ATOM 605 C C . SER A 1 74 ? -17.420 12.828 20.852 1.00 52.28 74 SER A C 1
ATOM 607 O O . SER A 1 74 ? -18.196 12.699 21.801 1.00 52.28 74 SER A O 1
ATOM 609 N N . LYS A 1 75 ? -16.719 13.957 20.664 1.00 47.41 75 LYS A N 1
ATOM 610 C CA . LYS A 1 75 ? -16.812 15.139 21.544 1.00 47.41 75 LYS A CA 1
ATOM 611 C C . LYS A 1 75 ? -18.015 16.061 21.277 1.00 47.41 75 LYS A C 1
ATOM 613 O O . LYS A 1 75 ? -18.160 17.054 21.981 1.00 47.41 75 LYS A O 1
ATOM 618 N N . VAL A 1 76 ? -18.924 15.738 20.352 1.00 46.03 76 VAL A N 1
ATOM 619 C CA . VAL A 1 76 ? -20.070 16.625 20.038 1.00 46.03 76 VAL A CA 1
ATOM 620 C C . VAL A 1 76 ? -21.250 16.503 21.020 1.00 46.03 76 VAL A C 1
ATOM 622 O O . VAL A 1 76 ? -22.167 17.316 20.981 1.00 46.03 76 VAL A O 1
ATOM 625 N N . LYS A 1 77 ? -21.263 15.553 21.965 1.00 37.72 77 LYS A N 1
ATOM 626 C CA . LYS A 1 77 ? -22.335 15.494 22.980 1.00 37.72 77 LYS A CA 1
ATOM 627 C C . LYS A 1 77 ? -21.826 15.060 24.346 1.00 37.72 77 LYS A C 1
ATOM 629 O O . LYS A 1 77 ? -21.886 13.884 24.672 1.00 37.72 77 LYS A O 1
ATOM 634 N N . ASN A 1 78 ? -21.393 16.023 25.150 1.00 30.94 78 ASN A N 1
ATOM 635 C CA . ASN A 1 78 ? -21.579 15.992 26.600 1.00 30.94 78 ASN A CA 1
ATOM 636 C C . ASN A 1 78 ? -21.727 17.439 27.071 1.00 30.94 78 ASN A C 1
ATOM 638 O O . ASN A 1 78 ? -20.747 18.119 27.357 1.00 30.94 78 ASN A O 1
ATOM 642 N N . GLY A 1 79 ? -22.974 17.911 27.085 1.00 37.28 79 GLY A N 1
ATOM 643 C CA . GLY A 1 79 ? -23.328 19.124 27.802 1.00 37.28 79 GLY A CA 1
ATOM 644 C C . GLY A 1 79 ? -23.233 18.854 29.297 1.00 37.28 79 GLY A C 1
ATOM 645 O O . GLY A 1 79 ? -23.876 17.931 29.782 1.00 37.28 79 GLY A O 1
ATOM 646 N N . ASN A 1 80 ? -22.444 19.665 29.992 1.00 32.53 80 ASN A N 1
ATOM 647 C CA . ASN A 1 80 ? -22.666 19.990 31.392 1.00 32.53 80 ASN A CA 1
ATOM 648 C C . ASN A 1 80 ? -22.618 21.515 31.473 1.00 32.53 80 ASN A C 1
ATOM 650 O O . ASN A 1 80 ? -21.555 22.126 31.388 1.00 32.53 80 ASN A O 1
ATOM 654 N N . GLU A 1 81 ? -23.802 22.114 31.547 1.00 38.69 81 GLU A N 1
ATOM 655 C CA . GLU A 1 81 ? -23.992 23.534 31.803 1.00 38.69 81 GLU A CA 1
ATOM 656 C C . GLU A 1 81 ? -23.592 23.858 33.242 1.00 38.69 81 GLU A C 1
ATOM 658 O O . GLU A 1 81 ? -24.121 23.257 34.172 1.00 38.69 81 GLU A O 1
ATOM 663 N N . THR A 1 82 ? -22.770 24.891 33.420 1.00 32.59 82 THR A N 1
ATOM 664 C CA . THR A 1 82 ? -23.015 25.911 34.446 1.00 32.59 82 THR A CA 1
ATOM 665 C C . THR A 1 82 ? -22.452 27.264 33.994 1.00 32.59 82 THR A C 1
ATOM 667 O O . THR A 1 82 ? -21.268 27.544 34.124 1.00 32.59 82 THR A O 1
ATOM 670 N N . GLY A 1 83 ? -23.347 28.143 33.530 1.00 31.41 83 GLY A N 1
ATOM 671 C CA . GLY A 1 83 ? -23.282 29.576 33.840 1.00 31.41 83 GLY A CA 1
ATOM 672 C C . GLY A 1 83 ? -22.604 30.541 32.852 1.00 31.41 83 GLY A C 1
ATOM 673 O O . GLY A 1 83 ? -21.396 30.714 32.873 1.00 31.41 83 GLY A O 1
ATOM 674 N N . ARG A 1 84 ? -23.464 31.335 32.189 1.00 29.52 84 ARG A N 1
ATOM 675 C CA . ARG A 1 84 ? -23.275 32.713 31.664 1.00 29.52 84 ARG A CA 1
ATOM 676 C C . ARG A 1 84 ? -22.605 32.929 30.291 1.00 29.52 84 ARG A C 1
ATOM 678 O O . ARG A 1 84 ? -21.455 33.315 30.175 1.00 29.52 84 ARG A O 1
ATOM 685 N N . ASN A 1 85 ? -23.474 32.862 29.278 1.00 35.78 85 ASN A N 1
ATOM 686 C CA . ASN A 1 85 ? -23.811 33.931 28.322 1.00 35.78 85 ASN A CA 1
ATOM 687 C C . ASN A 1 85 ? -22.659 34.646 27.579 1.00 35.78 85 ASN A C 1
ATOM 689 O O . ASN A 1 85 ? -22.161 35.662 28.054 1.00 35.78 85 ASN A O 1
ATOM 693 N N . SER A 1 86 ? -22.337 34.183 26.362 1.00 34.88 86 SER A N 1
ATOM 694 C CA . SER A 1 86 ? -21.893 35.004 25.216 1.00 34.88 86 SER A CA 1
ATOM 695 C C . SER A 1 86 ? -21.920 34.182 23.917 1.00 34.88 86 SER A C 1
ATOM 697 O O . SER A 1 86 ? -21.079 33.317 23.723 1.00 34.88 86 SER A O 1
ATOM 699 N N . LYS A 1 87 ? -22.915 34.476 23.069 1.00 35.25 87 LYS A N 1
ATOM 700 C CA . LYS A 1 87 ? -23.033 34.266 21.609 1.00 35.25 87 LYS A CA 1
ATOM 701 C C . LYS A 1 87 ? -22.474 32.979 20.970 1.00 35.25 87 LYS A C 1
ATOM 703 O O . LYS A 1 87 ? -21.278 32.760 20.836 1.00 35.25 87 LYS A O 1
ATOM 708 N N . GLU A 1 88 ? -23.436 32.219 20.459 1.00 40.00 88 GLU A N 1
ATOM 709 C CA . GLU A 1 88 ? -23.361 31.128 19.492 1.00 40.00 88 GLU A CA 1
ATOM 710 C C . GLU A 1 88 ? -22.320 31.318 18.372 1.00 40.00 88 GLU A C 1
ATOM 712 O O . GLU A 1 88 ? -22.367 32.279 17.609 1.00 40.00 88 GLU A O 1
ATOM 717 N N . ASN A 1 89 ? -21.432 30.329 18.243 1.00 34.19 89 ASN A N 1
ATOM 718 C CA . ASN A 1 89 ? -21.018 29.723 16.977 1.00 34.19 89 ASN A CA 1
ATOM 719 C C . ASN A 1 89 ? -20.405 28.354 17.307 1.00 34.19 89 ASN A C 1
ATOM 721 O O . ASN A 1 89 ? -19.237 28.241 17.670 1.00 34.19 89 ASN A O 1
ATOM 725 N N . SER A 1 90 ? -21.213 27.293 17.239 1.00 46.16 90 SER A N 1
ATOM 726 C CA . SER A 1 90 ? -20.724 25.912 17.327 1.00 46.16 90 SER A CA 1
ATOM 727 C C . SER A 1 90 ? -20.080 25.548 15.985 1.00 46.16 90 SER A C 1
ATOM 729 O O . SER A 1 90 ? -20.672 24.849 15.166 1.00 46.16 90 SER A O 1
ATOM 731 N N . SER A 1 91 ? -18.904 26.110 15.693 1.00 45.16 91 SER A N 1
ATOM 732 C CA . SER A 1 91 ? -18.207 25.842 14.437 1.00 45.16 91 SER A CA 1
ATOM 733 C C . SER A 1 91 ? -17.501 24.497 14.536 1.00 45.16 91 SER A C 1
ATOM 735 O O . SER A 1 91 ? -16.528 24.316 15.268 1.00 45.16 91 SER A O 1
ATOM 737 N N . THR A 1 92 ? -18.016 23.524 13.793 1.00 64.75 92 THR A N 1
ATOM 738 C CA . THR A 1 92 ? -17.250 22.327 13.445 1.00 64.75 92 THR A CA 1
ATOM 739 C C . THR A 1 92 ? -15.963 22.806 12.767 1.00 64.75 92 THR A C 1
ATOM 741 O O . THR A 1 92 ? -16.051 23.643 11.870 1.00 64.75 92 THR A O 1
ATOM 744 N N . LEU A 1 93 ? -14.789 22.349 13.220 1.00 72.88 93 LEU A N 1
ATOM 745 C CA . LEU A 1 93 ? -13.518 22.717 12.582 1.00 72.88 93 LEU A CA 1
ATOM 746 C C . LEU A 1 93 ? -13.596 22.373 11.090 1.00 72.88 93 LEU A C 1
ATOM 748 O O . LEU A 1 93 ? -14.012 21.270 10.721 1.00 72.88 93 LEU A O 1
ATOM 752 N N . THR A 1 94 ? -13.216 23.320 10.242 1.00 85.56 94 THR A N 1
ATOM 753 C CA . THR A 1 94 ? -13.102 23.096 8.803 1.00 85.56 94 THR A CA 1
ATOM 754 C C . THR A 1 94 ? -12.005 22.073 8.523 1.00 85.56 94 THR A C 1
ATOM 756 O O . THR A 1 94 ? -11.074 21.882 9.307 1.00 85.56 94 THR A O 1
ATOM 759 N N . GLU A 1 95 ? -12.096 21.402 7.377 1.00 83.56 95 GLU A N 1
ATOM 760 C CA . GLU A 1 95 ? -11.073 20.442 6.959 1.00 83.56 95 GLU A CA 1
ATOM 761 C C . GLU A 1 95 ? -9.686 21.086 6.881 1.00 83.56 95 GLU A C 1
ATOM 763 O O . GLU A 1 95 ? -8.710 20.502 7.343 1.00 83.56 95 GLU A O 1
ATOM 768 N N . GLN A 1 96 ? -9.632 22.326 6.395 1.00 85.88 96 GLN A N 1
ATOM 769 C CA . GLN A 1 96 ? -8.398 23.089 6.300 1.00 85.88 96 GLN A CA 1
ATOM 770 C C . GLN A 1 96 ? -7.778 23.361 7.677 1.00 85.88 96 GLN A C 1
ATOM 772 O O . GLN A 1 96 ? -6.576 23.191 7.846 1.00 85.88 96 GLN A O 1
ATOM 777 N N . GLU A 1 97 ? -8.582 23.709 8.686 1.00 87.31 97 GLU A N 1
ATOM 778 C CA . GLU A 1 97 ? -8.085 23.908 10.055 1.00 87.31 97 GLU A CA 1
ATOM 779 C C . GLU A 1 97 ? -7.557 22.610 10.679 1.00 87.31 97 GLU A C 1
ATOM 781 O O . GLU A 1 97 ? -6.587 22.643 11.438 1.00 87.31 97 GLU A O 1
ATOM 786 N N . ILE A 1 98 ? -8.170 21.463 10.361 1.00 89.06 98 ILE A N 1
ATOM 787 C CA . ILE A 1 98 ? -7.678 20.153 10.808 1.00 89.06 98 ILE A CA 1
ATOM 788 C C . ILE A 1 98 ? -6.318 19.866 10.169 1.00 89.06 98 ILE A C 1
ATOM 790 O O . ILE A 1 98 ? -5.379 19.525 10.885 1.00 89.06 98 ILE A O 1
ATOM 794 N N . ILE A 1 99 ? -6.200 20.046 8.850 1.00 91.69 99 ILE A N 1
ATOM 795 C CA . ILE A 1 99 ? -4.951 19.838 8.104 1.00 91.69 99 ILE A CA 1
ATOM 796 C C . ILE A 1 99 ? -3.837 20.718 8.671 1.00 91.69 99 ILE A C 1
ATOM 798 O O . ILE A 1 99 ? -2.772 20.201 8.995 1.00 91.69 99 ILE A O 1
ATOM 802 N N . THR A 1 100 ? -4.090 22.016 8.859 1.00 92.06 100 THR A N 1
ATOM 803 C CA . THR A 1 100 ? -3.092 22.949 9.401 1.00 92.06 100 THR A CA 1
ATOM 804 C C . THR A 1 100 ? -2.631 22.537 10.799 1.00 92.06 100 THR A C 1
ATOM 806 O O . THR A 1 100 ? -1.443 22.590 11.087 1.00 92.06 100 THR A O 1
ATOM 809 N N . ARG A 1 101 ? -3.530 22.063 11.669 1.00 90.88 101 ARG A N 1
ATOM 810 C CA . ARG A 1 101 ? -3.139 21.603 13.014 1.00 90.88 101 ARG A CA 1
ATOM 811 C C . ARG A 1 101 ? -2.318 20.319 13.005 1.00 90.88 101 ARG A C 1
ATOM 813 O O . ARG A 1 101 ? -1.462 20.164 13.866 1.00 90.88 101 ARG A O 1
ATOM 820 N N . ILE A 1 102 ? -2.591 19.406 12.073 1.00 92.88 102 ILE A N 1
ATOM 821 C CA . ILE A 1 102 ? -1.760 18.211 11.889 1.00 92.88 102 ILE A CA 1
ATOM 822 C C . ILE A 1 102 ? -0.383 18.632 11.380 1.00 92.88 102 ILE A C 1
ATOM 824 O O . ILE A 1 102 ? 0.615 18.213 11.954 1.00 92.88 102 ILE A O 1
ATOM 828 N N . PHE A 1 103 ? -0.339 19.501 10.367 1.00 94.62 103 PHE A N 1
ATOM 829 C CA . PHE A 1 103 ? 0.894 20.031 9.787 1.00 94.62 103 PHE A CA 1
ATOM 830 C C . PHE A 1 103 ? 1.810 20.652 10.846 1.00 94.62 103 PHE A C 1
ATOM 832 O O . PHE A 1 103 ? 2.978 20.292 10.914 1.00 94.62 103 PHE A O 1
ATOM 839 N N . GLU A 1 104 ? 1.282 21.496 11.737 1.00 93.12 104 GLU A N 1
ATOM 840 C CA . GLU A 1 104 ? 2.083 22.109 12.808 1.00 93.12 104 GLU A CA 1
ATOM 841 C C . GLU A 1 104 ? 2.703 21.097 13.786 1.00 93.12 104 GLU A C 1
ATOM 843 O O . GLU A 1 104 ? 3.723 21.407 14.392 1.00 93.12 104 GLU A O 1
ATOM 848 N N . ILE A 1 105 ? 2.123 19.900 13.938 1.00 91.88 105 ILE A N 1
ATOM 849 C CA . ILE A 1 105 ? 2.717 18.828 14.754 1.00 91.88 105 ILE A CA 1
ATOM 850 C C . ILE A 1 105 ? 3.810 18.099 13.987 1.00 91.88 105 ILE A C 1
ATOM 852 O O . ILE A 1 105 ? 4.833 17.758 14.564 1.00 91.88 105 ILE A O 1
ATOM 856 N N . VAL A 1 106 ? 3.557 17.783 12.718 1.00 91.75 106 VAL A N 1
ATOM 857 C CA . VAL A 1 106 ? 4.372 16.801 11.995 1.00 91.75 106 VAL A CA 1
ATOM 858 C C . VAL A 1 106 ? 5.452 17.426 11.123 1.00 91.75 106 VAL A C 1
ATOM 860 O O . VAL A 1 106 ? 6.343 16.703 10.707 1.00 91.75 106 VAL A O 1
ATOM 863 N N . LYS A 1 107 ? 5.393 18.730 10.818 1.00 92.12 107 LYS A N 1
ATOM 864 C CA . LYS A 1 107 ? 6.260 19.366 9.810 1.00 92.12 107 LYS A CA 1
ATOM 865 C C . LYS A 1 107 ? 7.755 19.214 10.087 1.00 92.12 107 LYS A C 1
ATOM 867 O O . LYS A 1 107 ? 8.493 18.872 9.168 1.00 92.12 107 LYS A O 1
ATOM 872 N N . ASP A 1 108 ? 8.184 19.405 11.332 1.00 88.94 108 ASP A N 1
ATOM 873 C CA . ASP A 1 108 ? 9.605 19.361 11.683 1.00 88.94 108 ASP A CA 1
ATOM 874 C C . ASP A 1 108 ? 10.116 17.916 11.647 1.00 88.94 108 ASP A C 1
ATOM 876 O O . ASP A 1 108 ? 11.152 17.627 11.044 1.00 88.94 108 ASP A O 1
ATOM 880 N N . ASP A 1 109 ? 9.346 16.986 12.216 1.00 89.31 109 ASP A N 1
ATOM 881 C CA . ASP A 1 109 ? 9.680 15.564 12.221 1.00 89.31 109 ASP A CA 1
ATOM 882 C C . ASP A 1 109 ? 9.619 14.959 10.812 1.00 89.31 109 ASP A C 1
ATOM 884 O O . ASP A 1 109 ? 10.506 14.211 10.419 1.00 89.31 109 ASP A O 1
ATOM 888 N N . PHE A 1 110 ? 8.622 15.305 9.997 1.00 89.44 110 PHE A N 1
ATOM 889 C CA . PHE A 1 110 ? 8.493 14.771 8.639 1.00 89.44 110 PHE A CA 1
ATOM 890 C C . PHE A 1 110 ? 9.639 15.202 7.725 1.00 89.44 110 PHE A C 1
ATOM 892 O O . PHE A 1 110 ? 10.048 14.420 6.869 1.00 89.44 110 PHE A O 1
ATOM 899 N N . ILE A 1 111 ? 10.178 16.407 7.912 1.00 85.38 111 ILE A N 1
ATOM 900 C CA . ILE A 1 111 ? 11.392 16.843 7.216 1.00 85.38 111 ILE A CA 1
ATOM 901 C C . ILE A 1 111 ? 12.615 16.121 7.797 1.00 85.38 111 ILE A C 1
ATOM 903 O O . ILE A 1 111 ? 13.440 15.610 7.044 1.00 85.38 111 ILE A O 1
ATOM 907 N N . THR A 1 112 ? 12.711 16.033 9.127 1.00 85.56 112 THR A N 1
ATOM 908 C CA . THR A 1 112 ? 13.844 15.399 9.827 1.00 85.56 112 THR A CA 1
ATOM 909 C C . THR A 1 112 ? 13.999 13.918 9.472 1.00 85.56 112 THR A C 1
ATOM 911 O O . THR A 1 112 ? 15.119 13.455 9.275 1.00 85.56 112 THR A O 1
ATOM 914 N N . PHE A 1 113 ? 12.890 13.188 9.353 1.00 82.06 113 PHE A N 1
ATOM 915 C CA . PHE A 1 113 ? 12.845 11.762 9.009 1.00 82.06 113 PHE A CA 1
ATOM 916 C C . PHE A 1 113 ? 12.616 11.510 7.509 1.00 82.06 113 PHE A C 1
ATOM 918 O O . PHE A 1 113 ? 12.190 10.424 7.118 1.00 82.06 113 PHE A O 1
ATOM 925 N N . GLU A 1 114 ? 12.855 12.515 6.659 1.00 82.19 114 GLU A N 1
ATOM 926 C CA . GLU A 1 114 ? 12.777 12.405 5.194 1.00 82.19 114 GLU A CA 1
ATOM 927 C C . GLU A 1 114 ? 11.438 11.823 4.678 1.00 82.19 114 GLU A C 1
ATOM 929 O O . GLU A 1 114 ? 11.364 11.155 3.643 1.00 82.19 114 GLU A O 1
ATOM 934 N N . VAL A 1 115 ? 10.341 12.067 5.398 1.00 81.62 115 VAL A N 1
ATOM 935 C CA . VAL A 1 115 ? 8.973 11.732 4.963 1.00 81.62 115 VAL A CA 1
ATOM 936 C C . VAL A 1 115 ? 8.535 12.672 3.845 1.00 81.62 115 VAL A C 1
ATOM 938 O O . VAL A 1 115 ? 7.856 12.260 2.903 1.00 81.62 115 VAL A O 1
ATOM 941 N N . CYS A 1 116 ? 8.949 13.934 3.939 1.00 86.69 116 CYS A N 1
ATOM 942 C CA . CYS A 1 116 ? 8.750 14.964 2.930 1.00 86.69 116 CYS A CA 1
ATOM 943 C C . CYS A 1 116 ? 10.020 15.794 2.726 1.00 86.69 116 CYS A C 1
ATOM 945 O O . CYS A 1 116 ? 10.832 15.942 3.634 1.00 86.69 116 CYS A O 1
ATOM 947 N N . ASN A 1 117 ? 10.157 16.380 1.538 1.00 85.94 117 ASN A N 1
ATOM 948 C CA . ASN A 1 117 ? 11.293 17.227 1.172 1.00 85.94 117 ASN A CA 1
ATOM 949 C C . ASN A 1 117 ? 11.049 18.714 1.473 1.00 85.94 117 ASN A C 1
ATOM 951 O O . ASN A 1 117 ? 12.000 19.486 1.556 1.00 85.94 117 ASN A O 1
ATOM 955 N N . ASP A 1 118 ? 9.785 19.119 1.597 1.00 89.12 118 ASP A N 1
ATOM 956 C CA . ASP A 1 118 ? 9.364 20.501 1.804 1.00 89.12 118 ASP A CA 1
ATOM 957 C C . ASP A 1 118 ? 7.987 20.576 2.494 1.00 89.12 118 ASP A C 1
ATOM 959 O O . ASP A 1 118 ? 7.277 19.577 2.660 1.00 89.12 118 ASP A O 1
ATOM 963 N N . GLU A 1 119 ? 7.612 21.786 2.917 1.00 91.19 119 GLU A N 1
ATOM 964 C CA . GLU A 1 119 ? 6.336 22.049 3.592 1.00 91.19 119 GLU A CA 1
ATOM 965 C C . GLU A 1 119 ? 5.118 21.789 2.693 1.00 91.19 119 GLU A C 1
ATOM 967 O O . GLU A 1 119 ? 4.058 21.401 3.188 1.00 91.19 119 GLU A O 1
ATOM 972 N N . GLU A 1 120 ? 5.255 21.967 1.376 1.00 92.25 120 GLU A N 1
ATOM 973 C CA . GLU A 1 120 ? 4.171 21.741 0.417 1.00 92.25 120 GLU A CA 1
ATOM 974 C C . GLU A 1 120 ? 3.815 20.250 0.348 1.00 92.25 120 GLU A C 1
ATOM 976 O O . GLU A 1 120 ? 2.645 19.873 0.474 1.00 92.25 120 GLU A O 1
ATOM 981 N N . GLN A 1 121 ? 4.827 19.386 0.256 1.00 90.06 121 GLN A N 1
ATOM 982 C CA . GLN A 1 121 ? 4.667 17.940 0.318 1.00 90.06 121 GLN A CA 1
ATOM 983 C C . GLN A 1 121 ? 4.143 17.492 1.690 1.00 90.06 121 GLN A C 1
ATOM 985 O O . GLN A 1 121 ? 3.275 16.620 1.753 1.00 90.06 121 GLN A O 1
ATOM 990 N N . CYS A 1 122 ? 4.606 18.102 2.785 1.00 92.44 122 CYS A N 1
ATOM 991 C CA . CYS A 1 122 ? 4.094 17.819 4.128 1.00 92.44 122 CYS A CA 1
ATOM 992 C C . CYS A 1 122 ? 2.588 18.119 4.253 1.00 92.44 122 CYS A C 1
ATOM 994 O O . CYS A 1 122 ? 1.824 17.305 4.782 1.00 92.44 122 CYS A O 1
ATOM 996 N N . LEU A 1 123 ? 2.134 19.258 3.719 1.00 93.19 123 LEU A N 1
ATOM 997 C CA . LEU A 1 123 ? 0.715 19.620 3.681 1.00 93.19 123 LEU A CA 1
ATOM 998 C C . LEU A 1 123 ? -0.115 18.615 2.877 1.00 93.19 123 LEU A C 1
ATOM 1000 O O . LEU A 1 123 ? -1.237 18.300 3.278 1.00 93.19 123 LEU A O 1
ATOM 1004 N N . GLU A 1 124 ? 0.421 18.091 1.776 1.00 91.06 124 GLU A N 1
ATOM 1005 C CA . GLU A 1 124 ? -0.257 17.067 0.976 1.00 91.06 124 GLU A CA 1
ATOM 1006 C C . GLU A 1 124 ? -0.404 15.747 1.747 1.00 91.06 124 GLU A C 1
ATOM 1008 O O . GLU A 1 124 ? -1.492 15.170 1.791 1.00 91.06 124 GLU A O 1
ATOM 1013 N N . ILE A 1 125 ? 0.636 15.329 2.475 1.00 91.00 125 ILE A N 1
ATOM 1014 C CA . ILE A 1 125 ? 0.570 14.159 3.365 1.00 91.00 125 ILE A CA 1
ATOM 1015 C C . ILE A 1 125 ? -0.484 14.374 4.464 1.00 91.00 125 ILE A C 1
ATOM 1017 O O . ILE A 1 125 ? -1.267 13.470 4.770 1.00 91.00 125 ILE A O 1
ATOM 1021 N N . CYS A 1 126 ? -0.562 15.578 5.039 1.00 93.75 126 CYS A N 1
ATOM 1022 C CA . CYS A 1 126 ? -1.572 15.917 6.044 1.00 93.75 126 CYS A CA 1
ATOM 1023 C C . CYS A 1 126 ? -3.003 15.834 5.485 1.00 93.75 126 CYS A C 1
ATOM 1025 O O . CYS A 1 126 ? -3.898 15.332 6.174 1.00 93.75 126 CYS A O 1
ATOM 1027 N N . LYS A 1 127 ? -3.228 16.269 4.236 1.00 93.06 127 LYS A N 1
ATOM 1028 C CA . LYS A 1 127 ? -4.516 16.086 3.541 1.00 93.06 127 LYS A CA 1
ATOM 1029 C C . LYS A 1 127 ? -4.850 14.607 3.387 1.00 93.06 127 LYS A C 1
ATOM 1031 O O . LYS A 1 127 ? -5.954 14.199 3.749 1.00 93.06 127 LYS A O 1
ATOM 1036 N N . ASP A 1 128 ? -3.896 13.798 2.938 1.00 90.75 128 ASP A N 1
ATOM 1037 C CA . ASP A 1 128 ? -4.094 12.359 2.754 1.00 90.75 128 ASP A CA 1
ATOM 1038 C C . ASP A 1 128 ? -4.428 11.643 4.068 1.00 90.75 128 ASP A C 1
ATOM 1040 O O . ASP A 1 128 ? -5.323 10.790 4.095 1.00 90.75 128 ASP A O 1
ATOM 1044 N N . ILE A 1 129 ? -3.793 12.031 5.182 1.00 90.75 129 ILE A N 1
ATOM 1045 C CA . ILE A 1 129 ? -4.130 11.533 6.526 1.00 90.75 129 ILE A CA 1
ATOM 1046 C C . ILE A 1 129 ? -5.607 11.801 6.841 1.00 90.75 129 ILE A C 1
ATOM 1048 O O . ILE A 1 129 ? -6.318 10.886 7.272 1.00 90.75 129 ILE A O 1
ATOM 1052 N N . VAL A 1 130 ? -6.090 13.028 6.615 1.00 91.06 130 VAL A N 1
ATOM 1053 C CA . VAL A 1 130 ? -7.476 13.426 6.918 1.00 91.06 130 VAL A CA 1
ATOM 1054 C C . VAL A 1 130 ? -8.474 12.725 5.999 1.00 91.06 130 VAL A C 1
ATOM 1056 O O . VAL A 1 130 ? -9.451 12.149 6.490 1.00 91.06 130 VAL A O 1
ATOM 1059 N N . VAL A 1 131 ? -8.227 12.719 4.687 1.00 87.88 131 VAL A N 1
ATOM 1060 C CA . VAL A 1 131 ? -9.082 12.056 3.689 1.00 87.88 131 VAL A CA 1
ATOM 1061 C C . VAL A 1 131 ? -9.189 10.565 3.996 1.00 87.88 131 VAL A C 1
ATOM 1063 O O . VAL A 1 131 ? -10.294 10.014 4.096 1.00 87.88 131 VAL A O 1
ATOM 1066 N N . LYS A 1 132 ? -8.049 9.905 4.232 1.00 84.88 132 LYS A N 1
ATOM 1067 C CA . LYS A 1 132 ? -8.025 8.481 4.558 1.00 84.88 132 LYS A CA 1
ATOM 1068 C C . LYS A 1 132 ? -8.727 8.213 5.885 1.00 84.88 132 LYS A C 1
ATOM 1070 O O . LYS A 1 132 ? -9.546 7.293 5.941 1.00 84.88 132 LYS A O 1
ATOM 1075 N N . TRP A 1 133 ? -8.492 9.026 6.918 1.00 87.75 133 TRP A N 1
ATOM 1076 C CA . TRP A 1 133 ? -9.166 8.890 8.211 1.00 87.75 133 TRP A CA 1
ATOM 1077 C C . TRP A 1 133 ? -10.685 9.013 8.088 1.00 87.75 133 TRP A C 1
ATOM 1079 O O . TRP A 1 133 ? -11.404 8.160 8.610 1.00 87.75 133 TRP A O 1
ATOM 1089 N N . LYS A 1 134 ? -11.198 10.012 7.364 1.00 86.00 134 LYS A N 1
ATOM 1090 C CA . LYS A 1 134 ? -12.645 10.178 7.139 1.00 86.00 134 LYS A CA 1
ATOM 1091 C C . LYS A 1 134 ? -13.256 8.957 6.450 1.00 86.00 134 LYS A C 1
ATOM 1093 O O . LYS A 1 134 ? -14.317 8.500 6.867 1.00 86.00 134 LYS A O 1
ATOM 1098 N N . SER A 1 135 ? -12.552 8.381 5.472 1.00 79.94 135 SER A N 1
ATOM 1099 C CA . SER A 1 135 ? -13.029 7.196 4.743 1.00 79.94 135 SER A CA 1
ATOM 1100 C C . SER A 1 135 ? -13.158 5.941 5.621 1.00 79.94 135 SER A C 1
ATOM 1102 O O . SER A 1 135 ? -14.067 5.139 5.414 1.00 79.94 135 SER A O 1
ATOM 1104 N N . VAL A 1 136 ? -12.283 5.769 6.622 1.00 75.50 136 VAL A N 1
ATOM 1105 C CA . VAL A 1 136 ? -12.271 4.571 7.486 1.00 75.50 136 VAL A CA 1
ATOM 1106 C C . VAL A 1 136 ? -12.995 4.766 8.820 1.00 75.50 136 VAL A C 1
ATOM 1108 O O . VAL A 1 136 ? -13.461 3.793 9.412 1.00 75.50 136 VAL A O 1
ATOM 1111 N N . SER A 1 137 ? -13.079 6.001 9.320 1.00 78.38 137 SER A N 1
ATOM 1112 C CA . SER A 1 137 ? -13.691 6.325 10.618 1.00 78.38 137 SER A CA 1
ATOM 1113 C C . SER A 1 137 ? -15.213 6.393 10.557 1.00 78.38 137 SER A C 1
ATOM 1115 O O . SER A 1 137 ? -15.874 6.140 11.570 1.00 78.38 137 SER A O 1
ATOM 1117 N N . ASN A 1 138 ? -15.761 6.682 9.375 1.00 68.38 138 ASN A N 1
ATOM 1118 C CA . ASN A 1 138 ? -17.189 6.735 9.127 1.00 68.38 138 ASN A CA 1
ATOM 1119 C C . ASN A 1 138 ? -17.517 5.891 7.886 1.00 68.38 138 ASN A C 1
ATOM 1121 O O . ASN A 1 138 ? -17.636 6.433 6.786 1.00 68.38 138 ASN A O 1
ATOM 1125 N N . PRO A 1 139 ? -17.619 4.555 8.026 1.00 54.31 139 PRO A N 1
ATOM 1126 C CA . PRO A 1 139 ? -17.923 3.685 6.902 1.00 54.31 139 PRO A CA 1
ATOM 1127 C C . PRO A 1 139 ? -19.386 3.890 6.484 1.00 54.31 139 PRO A C 1
ATOM 1129 O O . PRO A 1 139 ? -20.283 3.149 6.883 1.00 54.31 139 PRO A O 1
ATOM 1132 N N . SER A 1 140 ? -19.637 4.917 5.669 1.00 44.97 140 SER A N 1
ATOM 1133 C CA . SER A 1 140 ? -20.709 4.856 4.679 1.00 44.97 140 SER A CA 1
ATOM 1134 C C . SER A 1 140 ? -20.407 3.672 3.757 1.00 44.97 140 SER A C 1
ATOM 1136 O O . SER A 1 140 ? -19.241 3.343 3.535 1.00 44.97 140 SER A O 1
ATOM 1138 N N . ALA A 1 141 ? -21.444 3.003 3.258 1.00 47.78 141 ALA A N 1
ATOM 1139 C CA . ALA A 1 141 ? -21.413 1.700 2.582 1.00 47.78 141 ALA A CA 1
ATOM 1140 C C . ALA A 1 141 ? -20.598 1.620 1.262 1.00 47.78 141 ALA A C 1
ATOM 1142 O O . ALA A 1 141 ? -20.800 0.702 0.475 1.00 47.78 141 ALA A O 1
ATOM 1143 N N . SER A 1 142 ? -19.678 2.550 1.014 1.00 42.16 142 SER A N 1
ATOM 1144 C CA . SER A 1 142 ? -18.833 2.663 -0.176 1.00 42.16 142 SER A CA 1
ATOM 1145 C C . SER A 1 142 ? -17.329 2.588 0.118 1.00 42.16 142 SER A C 1
ATOM 1147 O O . SER A 1 142 ? -16.527 2.896 -0.758 1.00 42.16 142 SER A O 1
ATOM 1149 N N . ALA A 1 143 ? -16.910 2.203 1.329 1.00 45.84 143 ALA A N 1
ATOM 1150 C CA . ALA A 1 143 ? -15.510 1.860 1.559 1.00 45.84 143 ALA A CA 1
ATOM 1151 C C . ALA A 1 143 ? -15.191 0.590 0.759 1.00 45.84 143 ALA A C 1
ATOM 1153 O O . ALA A 1 143 ? -15.605 -0.506 1.151 1.00 45.84 143 ALA A O 1
ATOM 1154 N N . GLU A 1 144 ? -14.471 0.745 -0.356 1.00 44.44 144 GLU A N 1
ATOM 1155 C CA . GLU A 1 144 ? -13.813 -0.337 -1.089 1.00 44.44 144 GLU A CA 1
ATOM 1156 C C . GLU A 1 144 ? -12.837 -1.052 -0.148 1.00 44.44 144 GLU A C 1
ATOM 1158 O O . GLU A 1 144 ? -11.633 -0.815 -0.089 1.00 44.44 144 GLU A O 1
ATOM 1163 N N . THR A 1 145 ? -13.407 -1.931 0.663 1.00 47.91 145 THR A N 1
ATOM 1164 C CA . THR A 1 145 ? -12.705 -3.038 1.277 1.00 47.91 145 THR A CA 1
ATOM 1165 C C . THR A 1 145 ? -12.327 -3.898 0.093 1.00 47.91 145 THR A C 1
ATOM 1167 O O . THR A 1 145 ? -13.233 -4.428 -0.552 1.00 47.91 145 THR A O 1
ATOM 1170 N N . SER A 1 146 ? -11.040 -3.963 -0.252 1.00 55.62 146 SER A N 1
ATOM 1171 C CA . SER A 1 146 ? -10.594 -4.769 -1.382 1.00 55.62 146 SER A CA 1
ATOM 1172 C C . SER A 1 146 ? -11.226 -6.148 -1.265 1.00 55.62 146 SER A C 1
ATOM 1174 O O . SER A 1 146 ? -11.021 -6.860 -0.273 1.00 55.62 146 SER A O 1
ATOM 1176 N N . LEU A 1 147 ? -12.111 -6.452 -2.221 1.00 58.56 147 LEU A N 1
ATOM 1177 C CA . LEU A 1 147 ? -12.871 -7.689 -2.209 1.00 58.56 147 LEU A CA 1
ATOM 1178 C C . LEU A 1 147 ? -11.858 -8.822 -2.039 1.00 58.56 147 LEU A C 1
ATOM 1180 O O . LEU A 1 147 ? -10.822 -8.819 -2.712 1.00 58.56 147 LEU A O 1
ATOM 1184 N N . PRO A 1 148 ? -12.079 -9.736 -1.083 1.00 71.44 148 PRO A N 1
ATOM 1185 C CA . PRO A 1 148 ? -11.117 -10.790 -0.852 1.00 71.44 148 PRO A CA 1
ATOM 1186 C C . PRO A 1 148 ? -10.982 -11.614 -2.136 1.00 71.44 148 PRO A C 1
ATOM 1188 O O . PRO A 1 148 ? -11.979 -12.026 -2.723 1.00 71.44 148 PRO A O 1
ATOM 1191 N N . GLY A 1 149 ? -9.739 -11.803 -2.565 1.00 83.88 149 GLY A N 1
ATOM 1192 C CA . GLY A 1 149 ? -9.367 -12.513 -3.780 1.00 83.88 149 GLY A CA 1
ATOM 1193 C C . GLY A 1 149 ? -8.162 -13.412 -3.532 1.00 83.88 149 GLY A C 1
ATOM 1194 O O . GLY A 1 149 ? -7.652 -13.510 -2.414 1.00 83.88 149 GLY A O 1
ATOM 1195 N N . THR A 1 150 ? -7.691 -14.092 -4.569 1.00 89.06 150 THR A N 1
ATOM 1196 C CA . THR A 1 150 ? -6.530 -14.983 -4.463 1.00 89.06 150 THR A CA 1
ATOM 1197 C C . THR A 1 150 ? -5.242 -14.193 -4.668 1.00 89.06 150 THR A C 1
ATOM 1199 O O . THR A 1 150 ? -5.024 -13.626 -5.731 1.00 89.06 150 THR A O 1
ATOM 1202 N N . CYS A 1 151 ? -4.376 -14.156 -3.653 1.00 92.31 151 CYS A N 1
ATOM 1203 C CA . CYS A 1 151 ? -3.078 -13.485 -3.746 1.00 92.31 151 CYS A CA 1
ATOM 1204 C C . CYS A 1 151 ? -2.191 -14.143 -4.812 1.00 92.31 151 CYS A C 1
ATOM 1206 O O . CYS A 1 151 ? -1.938 -15.343 -4.724 1.00 92.31 151 CYS A O 1
ATOM 1208 N N . THR A 1 152 ? -1.642 -13.348 -5.734 1.00 95.19 152 THR A N 1
ATOM 1209 C CA . THR A 1 152 ? -0.806 -13.828 -6.853 1.00 95.19 152 THR A CA 1
ATOM 1210 C C . THR A 1 152 ? 0.460 -14.568 -6.397 1.00 95.19 152 THR A C 1
ATOM 1212 O O . THR A 1 152 ? 0.930 -15.473 -7.073 1.00 95.19 152 THR A O 1
ATOM 1215 N N . LEU A 1 153 ? 1.011 -14.218 -5.228 1.00 94.12 153 LEU A N 1
ATOM 1216 C CA . LEU A 1 153 ? 2.220 -14.857 -4.697 1.00 94.12 153 LEU A CA 1
ATOM 1217 C C . LEU A 1 153 ? 1.901 -16.080 -3.829 1.00 94.12 153 LEU A C 1
ATOM 1219 O O . LEU A 1 153 ? 2.245 -17.211 -4.159 1.00 94.12 153 LEU A O 1
ATOM 1223 N N . CYS A 1 154 ? 1.242 -15.875 -2.686 1.00 93.56 154 CYS A N 1
ATOM 1224 C CA . CYS A 1 154 ? 1.017 -16.960 -1.723 1.00 93.56 154 CYS A CA 1
ATOM 1225 C C . CYS A 1 154 ? -0.231 -17.809 -1.996 1.00 93.56 154 CYS A C 1
ATOM 1227 O O . CYS A 1 154 ? -0.479 -18.743 -1.237 1.00 93.56 154 CYS A O 1
ATOM 1229 N N . HIS A 1 155 ? -1.030 -17.478 -3.015 1.00 92.38 155 HIS A N 1
ATOM 1230 C CA . HIS A 1 155 ? -2.251 -18.192 -3.414 1.00 92.38 155 HIS A CA 1
ATOM 1231 C C . HIS A 1 155 ? -3.335 -18.307 -2.326 1.00 92.38 155 HIS A C 1
ATOM 1233 O O . HIS A 1 155 ? -4.310 -19.040 -2.473 1.00 92.38 155 HIS A O 1
ATOM 1239 N N . ARG A 1 156 ? -3.210 -17.556 -1.225 1.00 88.19 156 ARG A N 1
ATOM 1240 C CA . ARG A 1 156 ? -4.234 -17.495 -0.175 1.00 88.19 156 ARG A CA 1
ATOM 1241 C C . ARG A 1 156 ? -5.359 -16.543 -0.563 1.00 88.19 156 ARG A C 1
ATOM 1243 O O . ARG A 1 156 ? -5.098 -15.466 -1.100 1.00 88.19 156 ARG A O 1
ATOM 1250 N N . HIS A 1 157 ? -6.583 -16.909 -0.188 1.00 85.62 157 HIS A N 1
ATOM 1251 C CA . HIS A 1 157 ? -7.766 -16.067 -0.346 1.00 85.62 157 HIS A CA 1
ATOM 1252 C C . HIS A 1 157 ? -7.822 -14.987 0.747 1.00 85.62 157 HIS A C 1
ATOM 1254 O O . HIS A 1 157 ? -8.081 -15.287 1.915 1.00 85.62 157 HIS A O 1
ATOM 1260 N N . MET A 1 158 ? -7.523 -13.741 0.383 1.00 83.38 158 MET A N 1
ATOM 1261 C CA . MET A 1 158 ? -7.237 -12.629 1.296 1.00 83.38 158 ME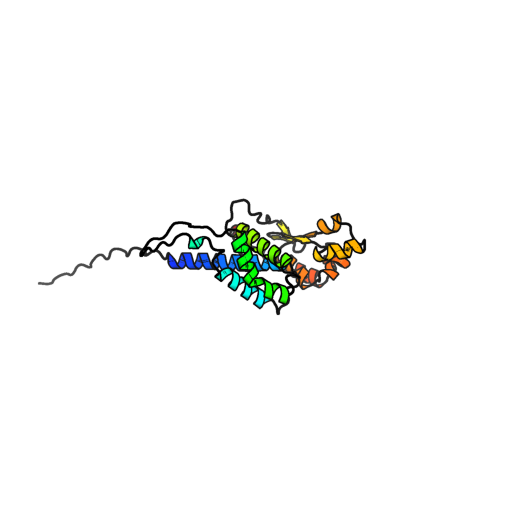T A CA 1
ATOM 1262 C C . MET A 1 158 ? -7.687 -11.297 0.677 1.00 83.38 158 MET A C 1
ATOM 1264 O O . MET A 1 158 ? -7.760 -11.198 -0.543 1.00 83.38 158 MET A O 1
ATOM 1268 N N . PRO A 1 159 ? -7.918 -10.240 1.472 1.00 78.38 159 PRO A N 1
ATOM 1269 C CA . PRO A 1 159 ? -7.963 -8.880 0.940 1.00 78.38 159 PRO A CA 1
ATOM 1270 C C . PRO A 1 159 ? -6.646 -8.548 0.232 1.00 78.38 159 PRO A C 1
ATOM 1272 O O . PRO A 1 159 ? -5.562 -8.790 0.785 1.00 78.38 159 PRO A O 1
ATOM 1275 N N . LEU A 1 160 ? -6.748 -8.033 -0.990 1.00 82.44 160 LEU A N 1
ATOM 1276 C CA . LEU A 1 160 ? -5.598 -7.754 -1.848 1.00 82.44 160 LEU A CA 1
ATOM 1277 C C . LEU A 1 160 ? -5.333 -6.254 -1.941 1.00 82.44 160 LEU A C 1
ATOM 1279 O O . LEU A 1 160 ? -6.221 -5.431 -1.728 1.00 82.44 160 LEU A O 1
ATOM 1283 N N . THR A 1 161 ? -4.095 -5.896 -2.238 1.00 84.69 161 THR A N 1
ATOM 1284 C CA . THR A 1 161 ? -3.707 -4.558 -2.665 1.00 84.69 161 THR A CA 1
ATOM 1285 C C . THR A 1 161 ? -2.907 -4.676 -3.951 1.00 84.69 161 THR A C 1
ATOM 1287 O O . THR A 1 161 ? -2.144 -5.631 -4.128 1.00 84.69 161 THR A O 1
ATOM 1290 N N . PHE A 1 162 ? -3.077 -3.697 -4.837 1.00 89.56 162 PHE A N 1
ATOM 1291 C CA . PHE A 1 162 ? -2.281 -3.610 -6.050 1.00 89.56 162 PHE A CA 1
ATOM 1292 C C . PHE A 1 162 ? -0.867 -3.132 -5.702 1.00 89.56 162 PHE A C 1
ATOM 1294 O O . PHE A 1 162 ? -0.676 -2.028 -5.184 1.00 89.56 162 PHE A O 1
ATOM 1301 N N . HIS A 1 163 ? 0.131 -3.970 -5.964 1.00 93.44 163 HIS A N 1
ATOM 1302 C CA . HIS A 1 163 ? 1.540 -3.675 -5.734 1.00 93.44 163 HIS A CA 1
ATOM 1303 C C . HIS A 1 163 ? 2.231 -3.376 -7.065 1.00 93.44 163 HIS A C 1
ATOM 1305 O O . HIS A 1 163 ? 2.295 -4.235 -7.944 1.00 93.44 163 HIS A O 1
ATOM 1311 N N . HIS A 1 164 ? 2.786 -2.172 -7.207 1.00 94.25 164 HIS A N 1
ATOM 1312 C CA . HIS A 1 164 ? 3.492 -1.769 -8.422 1.00 94.25 164 HIS A CA 1
ATOM 1313 C C . HIS A 1 164 ? 4.867 -2.449 -8.464 1.00 94.25 164 HIS A C 1
ATOM 1315 O O . HIS A 1 164 ? 5.661 -2.303 -7.538 1.00 94.25 164 HIS A O 1
ATOM 1321 N N . LEU A 1 165 ? 5.171 -3.159 -9.549 1.00 95.69 165 LEU A N 1
ATOM 1322 C CA . LEU A 1 165 ? 6.496 -3.754 -9.769 1.00 95.69 165 LEU A CA 1
ATOM 1323 C C . LEU A 1 165 ? 7.495 -2.754 -10.361 1.00 95.69 165 LEU A C 1
ATOM 1325 O O . LEU A 1 165 ? 8.702 -2.971 -10.318 1.00 95.69 165 LEU A O 1
ATOM 1329 N N . ILE A 1 166 ? 6.995 -1.621 -10.856 1.00 94.56 166 ILE A N 1
ATOM 1330 C CA . ILE A 1 166 ? 7.783 -0.415 -11.101 1.00 94.56 166 ILE A CA 1
ATOM 1331 C C . ILE A 1 166 ? 7.323 0.631 -10.073 1.00 94.56 166 ILE A C 1
ATOM 1333 O O . ILE A 1 166 ? 6.313 1.306 -10.301 1.00 94.56 166 ILE A O 1
ATOM 1337 N N . PRO A 1 167 ? 8.016 0.769 -8.924 1.00 91.62 167 PRO A N 1
ATOM 1338 C CA . PRO A 1 167 ? 7.631 1.700 -7.867 1.00 91.62 167 PRO A CA 1
ATOM 1339 C C . PRO A 1 167 ? 7.457 3.127 -8.382 1.00 91.62 167 PRO A C 1
ATOM 1341 O O . PRO A 1 167 ? 8.256 3.603 -9.187 1.00 91.62 167 PRO A O 1
ATOM 1344 N N . ARG A 1 168 ? 6.453 3.849 -7.875 1.00 88.31 168 ARG A N 1
ATOM 1345 C CA . ARG A 1 168 ? 6.138 5.223 -8.316 1.00 88.31 168 ARG A CA 1
ATOM 1346 C C . ARG A 1 168 ? 7.323 6.178 -8.195 1.00 88.31 168 ARG A C 1
ATOM 1348 O O . ARG A 1 168 ? 7.599 6.930 -9.127 1.00 88.31 168 ARG A O 1
ATOM 1355 N N . MET A 1 169 ? 8.097 6.066 -7.112 1.00 89.12 169 MET A N 1
ATOM 1356 C CA . MET A 1 169 ? 9.329 6.847 -6.925 1.00 89.12 169 MET A CA 1
ATOM 1357 C C . MET A 1 169 ? 10.370 6.624 -8.037 1.00 89.12 169 MET A C 1
ATOM 1359 O O . MET A 1 169 ? 11.210 7.482 -8.300 1.00 89.12 169 MET A O 1
ATOM 1363 N N . MET A 1 170 ? 10.301 5.487 -8.734 1.00 90.50 170 MET A N 1
ATOM 1364 C CA . MET A 1 170 ? 11.193 5.146 -9.836 1.00 90.50 170 MET A CA 1
ATOM 1365 C C . MET A 1 170 ? 10.745 5.693 -11.180 1.00 90.50 170 MET A C 1
ATOM 1367 O O . MET A 1 170 ? 11.596 5.822 -12.060 1.00 90.50 170 MET A O 1
ATOM 1371 N N . HIS A 1 171 ? 9.473 6.079 -11.340 1.00 92.31 171 HIS A N 1
ATOM 1372 C CA . HIS A 1 171 ? 8.886 6.468 -12.630 1.00 92.31 171 HIS A CA 1
ATOM 1373 C C . HIS A 1 171 ? 9.707 7.558 -13.319 1.00 92.31 171 HIS A C 1
ATOM 1375 O O . HIS A 1 171 ? 10.180 7.355 -14.432 1.00 92.31 171 HIS A O 1
ATOM 1381 N N . LYS A 1 172 ? 10.001 8.675 -12.639 1.00 90.56 172 LYS A N 1
ATOM 1382 C CA . LYS A 1 172 ? 10.801 9.770 -13.222 1.00 90.56 172 LYS A CA 1
ATOM 1383 C C . LYS A 1 172 ? 12.166 9.287 -13.731 1.00 90.56 172 LYS A C 1
ATOM 1385 O O . LYS A 1 172 ? 12.601 9.681 -14.812 1.00 90.56 172 LYS A O 1
ATOM 1390 N N . ARG A 1 173 ? 12.841 8.425 -12.964 1.00 91.81 173 ARG A N 1
ATOM 1391 C CA . ARG A 1 173 ? 14.189 7.932 -13.278 1.00 91.81 173 ARG A CA 1
ATOM 1392 C C . ARG A 1 173 ? 14.180 6.935 -14.435 1.00 91.81 173 ARG A C 1
ATOM 1394 O O . ARG A 1 173 ? 15.020 7.051 -15.325 1.00 91.81 173 ARG A O 1
ATOM 1401 N N . VAL A 1 174 ? 13.255 5.976 -14.433 1.00 93.25 174 VAL A N 1
ATOM 1402 C CA . VAL A 1 174 ? 13.179 4.932 -15.470 1.00 93.25 174 VAL A CA 1
ATOM 1403 C C . VAL A 1 174 ? 12.633 5.470 -16.794 1.00 93.25 174 VAL A C 1
ATOM 1405 O O . VAL A 1 174 ? 13.156 5.096 -17.841 1.00 93.25 174 VAL A O 1
ATOM 1408 N N . LEU A 1 175 ? 11.689 6.421 -16.753 1.00 95.44 175 LEU A N 1
ATOM 1409 C CA . LEU A 1 175 ? 11.186 7.125 -17.939 1.00 95.44 175 LEU A CA 1
ATOM 1410 C C . LEU A 1 175 ? 12.282 7.980 -18.584 1.00 95.44 175 LEU A C 1
ATOM 1412 O O . LEU A 1 175 ? 12.483 7.910 -19.792 1.00 95.44 175 LEU A O 1
ATOM 1416 N N . LYS A 1 176 ? 13.053 8.738 -17.787 1.00 95.50 176 LYS A N 1
ATOM 1417 C CA . LYS A 1 176 ? 14.176 9.546 -18.300 1.00 95.50 176 LYS A CA 1
ATOM 1418 C C . LYS A 1 176 ? 15.246 8.689 -18.985 1.00 95.50 176 LYS A C 1
ATOM 1420 O O . LYS A 1 176 ? 15.882 9.148 -19.926 1.00 95.50 176 LYS A O 1
ATOM 1425 N N . LYS A 1 177 ? 15.457 7.461 -18.503 1.00 94.12 177 LYS A N 1
ATOM 1426 C CA . LYS A 1 177 ? 16.395 6.497 -19.095 1.00 94.12 177 LYS A CA 1
ATOM 1427 C C . LYS A 1 177 ? 15.810 5.725 -20.286 1.00 94.12 177 LYS A C 1
ATOM 1429 O O . LYS A 1 177 ? 16.535 4.932 -20.873 1.00 94.12 177 LYS A O 1
ATOM 1434 N N . GLY A 1 178 ? 14.532 5.921 -20.620 1.00 94.81 178 GLY A N 1
ATOM 1435 C CA . GLY A 1 178 ? 13.857 5.190 -21.693 1.00 94.81 178 GLY A CA 1
ATOM 1436 C C . GLY A 1 178 ? 13.709 3.689 -21.426 1.00 94.81 178 GLY A C 1
ATOM 1437 O O . GLY A 1 178 ? 13.596 2.923 -22.374 1.00 94.81 178 GLY A O 1
ATOM 1438 N N . LEU A 1 179 ? 13.747 3.258 -20.158 1.00 94.81 179 LEU A N 1
ATOM 1439 C CA . LEU A 1 179 ? 13.663 1.835 -19.801 1.00 94.81 179 LEU A CA 1
ATOM 1440 C C . LEU A 1 179 ? 12.234 1.295 -19.880 1.00 94.81 179 LEU A C 1
ATOM 1442 O O . LEU A 1 179 ? 12.041 0.123 -20.176 1.00 94.81 179 LEU A O 1
ATOM 1446 N N . PHE A 1 180 ? 11.251 2.151 -19.598 1.00 96.19 180 PHE A N 1
ATOM 1447 C CA . PHE A 1 180 ? 9.829 1.823 -19.625 1.00 96.19 180 PHE A CA 1
ATOM 1448 C C . PHE A 1 180 ? 9.037 3.009 -20.173 1.00 96.19 180 PHE A C 1
ATOM 1450 O O . PHE A 1 180 ? 9.502 4.151 -20.150 1.00 96.19 180 PHE A O 1
ATOM 1457 N N . THR A 1 181 ? 7.821 2.742 -20.623 1.00 95.94 181 THR A N 1
ATOM 1458 C CA . THR A 1 181 ? 6.805 3.740 -20.958 1.00 95.94 181 THR A CA 1
ATOM 1459 C C . THR A 1 181 ? 6.026 4.175 -19.714 1.00 95.94 181 THR A C 1
ATOM 1461 O O . THR A 1 181 ? 6.047 3.522 -18.665 1.00 95.94 181 THR A O 1
ATOM 1464 N N . LYS A 1 182 ? 5.302 5.299 -19.822 1.00 92.88 182 LYS A N 1
ATOM 1465 C CA . LYS A 1 182 ? 4.421 5.782 -18.745 1.00 92.88 182 LYS A CA 1
ATOM 1466 C C . LYS A 1 182 ? 3.321 4.769 -18.426 1.00 92.88 182 LYS A C 1
ATOM 1468 O O . LYS A 1 182 ? 3.008 4.577 -17.257 1.00 92.88 182 LYS A O 1
ATOM 1473 N N . GLU A 1 183 ? 2.782 4.118 -19.453 1.00 94.31 183 GLU A N 1
ATOM 1474 C CA . GLU A 1 183 ? 1.764 3.082 -19.304 1.00 94.31 183 GLU A CA 1
ATOM 1475 C C . GLU A 1 183 ? 2.307 1.892 -18.511 1.00 94.31 183 GLU A C 1
ATOM 1477 O O . GLU A 1 183 ? 1.744 1.566 -17.467 1.00 94.31 183 GLU A O 1
ATOM 1482 N N . GLU A 1 184 ? 3.454 1.331 -18.910 1.00 92.12 184 GLU A N 1
ATOM 1483 C CA . GLU A 1 184 ? 4.090 0.216 -18.192 1.00 92.12 184 GLU A CA 1
ATOM 1484 C C . GLU A 1 184 ? 4.369 0.556 -16.725 1.00 92.12 184 GLU A C 1
ATOM 1486 O O . GLU A 1 184 ? 4.112 -0.261 -15.847 1.00 92.12 184 GLU A O 1
ATOM 1491 N N . CYS A 1 185 ? 4.832 1.775 -16.435 1.00 89.19 185 CYS A N 1
ATOM 1492 C CA . CYS A 1 185 ? 5.061 2.230 -15.062 1.00 89.19 185 CYS A CA 1
ATOM 1493 C C . CYS A 1 185 ? 3.784 2.193 -14.201 1.00 89.19 185 CYS A C 1
ATOM 1495 O O . CYS A 1 185 ? 3.854 1.946 -12.996 1.00 89.19 185 CYS A O 1
ATOM 1497 N N . THR A 1 186 ? 2.624 2.455 -14.805 1.00 87.44 186 THR A N 1
ATOM 1498 C CA . THR A 1 186 ? 1.334 2.494 -14.102 1.00 87.44 186 THR A CA 1
ATOM 1499 C C . THR A 1 186 ? 0.624 1.146 -14.038 1.00 87.44 186 THR A C 1
ATOM 1501 O O . THR A 1 186 ? -0.059 0.882 -13.053 1.00 87.44 186 THR A O 1
ATOM 1504 N N . THR A 1 187 ? 0.779 0.294 -15.053 1.00 90.56 187 THR A N 1
ATOM 1505 C CA . THR A 1 187 ? 0.020 -0.960 -15.177 1.00 90.56 187 THR A CA 1
ATOM 1506 C C . THR A 1 187 ? 0.803 -2.185 -14.719 1.00 90.56 187 THR A C 1
ATOM 1508 O O . THR A 1 187 ? 0.195 -3.191 -14.356 1.00 90.56 187 THR A O 1
ATOM 1511 N N . ARG A 1 188 ? 2.142 -2.124 -14.682 1.00 92.50 188 ARG A N 1
ATOM 1512 C CA . ARG A 1 188 ? 2.978 -3.255 -14.267 1.00 92.50 188 ARG A CA 1
ATOM 1513 C C . ARG A 1 188 ? 2.950 -3.423 -12.750 1.00 92.50 188 ARG A C 1
ATOM 1515 O O . ARG A 1 188 ? 3.728 -2.819 -12.007 1.00 92.50 188 ARG A O 1
ATOM 1522 N N . GLY A 1 189 ? 2.045 -4.278 -12.298 1.00 95.00 189 GLY A N 1
ATOM 1523 C CA . GLY A 1 189 ? 1.840 -4.610 -10.897 1.00 95.00 189 GLY A CA 1
ATOM 1524 C C . GLY A 1 189 ? 1.170 -5.966 -10.716 1.00 95.00 189 GLY A C 1
ATOM 1525 O O . GLY A 1 189 ? 0.846 -6.646 -11.687 1.00 95.00 189 GLY A O 1
ATOM 1526 N N . ILE A 1 190 ? 0.987 -6.360 -9.459 1.00 94.88 190 ILE A N 1
ATOM 1527 C CA . ILE A 1 190 ? 0.330 -7.610 -9.067 1.00 94.88 190 ILE A CA 1
ATOM 1528 C C . ILE A 1 190 ? -0.615 -7.374 -7.893 1.00 94.88 190 ILE A C 1
ATOM 1530 O O . ILE A 1 190 ? -0.314 -6.589 -6.992 1.00 94.88 190 ILE A O 1
ATOM 1534 N N . ASP A 1 191 ? -1.723 -8.110 -7.861 1.00 93.81 191 ASP A N 1
ATOM 1535 C CA . ASP A 1 191 ? -2.627 -8.118 -6.714 1.00 93.81 191 ASP A CA 1
ATOM 1536 C C . ASP A 1 191 ? -2.150 -9.131 -5.673 1.00 93.81 191 ASP A C 1
ATOM 1538 O O . ASP A 1 191 ? -2.099 -10.348 -5.907 1.00 93.81 191 ASP A O 1
ATOM 1542 N N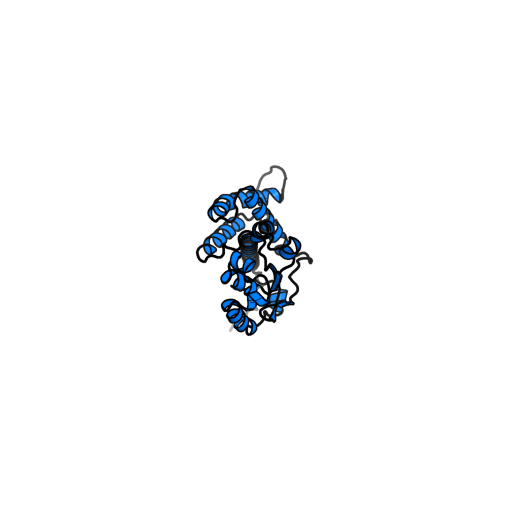 . ILE A 1 192 ? -1.772 -8.627 -4.499 1.00 92.19 192 ILE A N 1
ATOM 1543 C CA . ILE A 1 192 ? -1.187 -9.435 -3.427 1.00 92.19 192 ILE A CA 1
ATOM 1544 C C . ILE A 1 192 ? -1.760 -9.073 -2.064 1.00 92.19 192 ILE A C 1
ATOM 1546 O O . ILE A 1 192 ? -2.247 -7.975 -1.826 1.00 92.19 192 ILE A O 1
ATOM 1550 N N . CYS A 1 193 ? -1.703 -10.016 -1.128 1.00 89.69 193 CYS A N 1
ATOM 1551 C CA . CYS A 1 193 ? -2.105 -9.753 0.247 1.00 89.69 193 CYS A CA 1
ATOM 1552 C C . CYS A 1 193 ? -1.040 -8.930 0.986 1.00 89.69 193 CYS A C 1
ATOM 1554 O O . CYS A 1 193 ? 0.153 -9.020 0.684 1.00 89.69 193 CYS A O 1
ATOM 1556 N N . ARG A 1 194 ? -1.457 -8.191 2.020 1.00 84.31 194 ARG A N 1
ATOM 1557 C CA . ARG A 1 194 ? -0.563 -7.325 2.809 1.00 84.31 194 ARG A CA 1
ATOM 1558 C C . ARG A 1 194 ? 0.710 -8.021 3.325 1.00 84.31 194 ARG A C 1
ATOM 1560 O O . ARG A 1 194 ? 1.771 -7.431 3.172 1.00 84.31 194 ARG A O 1
ATOM 1567 N N . PRO A 1 195 ? 0.673 -9.268 3.845 1.00 86.88 195 PRO A N 1
ATOM 1568 C CA . PRO A 1 195 ? 1.902 -9.963 4.234 1.00 86.88 195 PRO A CA 1
ATOM 1569 C C . PRO A 1 195 ? 2.898 -10.146 3.083 1.00 86.88 195 PRO A C 1
ATOM 1571 O O . PRO A 1 195 ? 4.094 -9.986 3.289 1.00 86.88 195 PRO A O 1
ATOM 1574 N N . CYS A 1 196 ? 2.419 -10.461 1.874 1.00 91.50 196 CYS A N 1
ATOM 1575 C CA . CYS A 1 196 ? 3.287 -10.579 0.699 1.00 91.50 196 CYS A CA 1
ATOM 1576 C C . CYS A 1 196 ? 3.823 -9.214 0.266 1.00 91.50 196 CYS A C 1
ATOM 1578 O O . CYS A 1 196 ? 5.002 -9.104 -0.042 1.00 91.50 196 CYS A O 1
ATOM 1580 N N . HIS A 1 197 ? 2.983 -8.180 0.307 1.00 93.69 197 HIS A N 1
ATOM 1581 C CA . HIS A 1 197 ? 3.385 -6.808 0.010 1.00 93.69 197 HIS A CA 1
ATOM 1582 C C . HIS A 1 197 ? 4.529 -6.356 0.929 1.00 93.69 197 HIS A C 1
ATOM 1584 O O . HIS A 1 197 ? 5.586 -5.945 0.456 1.00 93.69 197 HIS A O 1
ATOM 1590 N N . SER A 1 198 ? 4.360 -6.499 2.247 1.00 85.94 198 SER A N 1
ATOM 1591 C CA . SER A 1 198 ? 5.400 -6.151 3.219 1.00 85.94 198 SER A CA 1
ATOM 1592 C C . SER A 1 198 ? 6.666 -6.990 3.041 1.00 85.94 198 SER A C 1
ATOM 1594 O O . SER A 1 198 ? 7.765 -6.482 3.227 1.00 85.94 198 SER A O 1
ATOM 1596 N N . ALA A 1 199 ? 6.530 -8.267 2.678 1.00 90.81 199 ALA A N 1
ATOM 1597 C CA . ALA A 1 199 ? 7.671 -9.141 2.444 1.00 90.81 199 ALA A CA 1
ATOM 1598 C C . ALA A 1 199 ? 8.522 -8.681 1.249 1.00 90.81 199 ALA A C 1
ATOM 1600 O O . ALA A 1 199 ? 9.744 -8.672 1.370 1.00 90.81 199 ALA A O 1
ATOM 1601 N N . ILE A 1 200 ? 7.904 -8.254 0.138 1.00 93.81 200 ILE A N 1
ATOM 1602 C CA . ILE A 1 200 ? 8.638 -7.712 -1.019 1.00 93.81 200 ILE A CA 1
ATOM 1603 C C . ILE A 1 200 ? 9.477 -6.509 -0.588 1.00 93.81 200 ILE A C 1
ATOM 1605 O O . ILE A 1 200 ? 10.691 -6.539 -0.764 1.00 93.81 200 ILE A O 1
ATOM 1609 N N . HIS A 1 201 ? 8.868 -5.503 0.047 1.00 91.88 201 HIS A N 1
ATOM 1610 C CA . HIS A 1 201 ? 9.587 -4.285 0.440 1.00 91.88 201 HIS A CA 1
ATOM 1611 C C . HIS A 1 201 ? 10.628 -4.499 1.547 1.00 91.88 201 HIS A C 1
ATOM 1613 O O . HIS A 1 201 ? 11.596 -3.751 1.617 1.00 91.88 201 HIS A O 1
ATOM 1619 N N . LYS A 1 202 ? 10.490 -5.545 2.373 1.00 89.69 202 LYS A N 1
ATOM 1620 C CA . LYS A 1 202 ? 11.538 -5.938 3.331 1.00 89.69 202 LYS A CA 1
ATOM 1621 C C . LYS A 1 202 ? 12.752 -6.595 2.671 1.00 89.69 202 LYS A C 1
ATOM 1623 O O . LYS A 1 202 ? 13.830 -6.571 3.251 1.00 89.69 202 LYS A O 1
ATOM 1628 N N . MET A 1 203 ? 12.576 -7.242 1.518 1.00 92.19 203 MET A N 1
ATOM 1629 C CA . MET A 1 203 ? 13.624 -8.053 0.880 1.00 92.19 203 MET A CA 1
ATOM 1630 C C . MET A 1 203 ? 14.251 -7.393 -0.344 1.00 92.19 203 MET A C 1
ATOM 1632 O O . MET A 1 203 ? 15.394 -7.696 -0.671 1.00 92.19 203 MET A O 1
ATOM 1636 N N . ILE A 1 204 ? 13.501 -6.541 -1.039 1.00 92.00 204 ILE A N 1
ATOM 1637 C CA . ILE A 1 204 ? 13.876 -5.979 -2.332 1.00 92.00 204 ILE A CA 1
ATOM 1638 C C . ILE A 1 204 ? 13.671 -4.468 -2.263 1.00 92.00 204 ILE A C 1
ATOM 1640 O O . ILE A 1 204 ? 12.553 -3.990 -2.069 1.00 92.00 204 ILE A O 1
ATOM 1644 N N . SER A 1 205 ? 14.750 -3.708 -2.456 1.00 91.69 205 SER A N 1
ATOM 1645 C CA . SER A 1 205 ? 14.661 -2.248 -2.533 1.00 91.69 205 SER A CA 1
ATOM 1646 C C . SER A 1 205 ? 13.915 -1.803 -3.793 1.00 91.69 205 SER A C 1
ATOM 1648 O O . SER A 1 205 ? 13.875 -2.520 -4.794 1.00 91.69 205 SER A O 1
ATOM 1650 N N . ASN A 1 206 ? 13.371 -0.584 -3.794 1.00 91.69 206 ASN A N 1
ATOM 1651 C CA . ASN A 1 206 ? 12.641 -0.054 -4.953 1.00 91.69 206 ASN A CA 1
ATOM 1652 C C . ASN A 1 206 ? 13.489 -0.027 -6.240 1.00 91.69 206 ASN A C 1
ATOM 1654 O O . ASN A 1 206 ? 12.971 -0.255 -7.335 1.00 91.69 206 ASN A O 1
ATOM 1658 N N . ASP A 1 207 ? 14.799 0.180 -6.096 1.00 90.44 207 ASP A N 1
ATOM 1659 C CA . ASP A 1 207 ? 15.771 0.140 -7.187 1.00 90.44 207 ASP A CA 1
ATOM 1660 C C . ASP A 1 207 ? 15.907 -1.267 -7.775 1.00 90.44 207 ASP A C 1
ATOM 1662 O O . ASP A 1 207 ? 15.801 -1.450 -8.990 1.00 90.44 207 ASP A O 1
ATOM 1666 N N . GLN A 1 208 ? 16.105 -2.273 -6.919 1.00 95.31 208 GLN A N 1
ATOM 1667 C CA . GLN A 1 208 ? 16.200 -3.668 -7.349 1.00 95.31 208 GLN A CA 1
ATOM 1668 C C . GLN A 1 208 ? 14.879 -4.163 -7.940 1.00 95.31 208 GLN A C 1
ATOM 1670 O O . GLN A 1 208 ? 14.890 -4.868 -8.948 1.00 95.31 208 GLN A O 1
ATOM 1675 N N . LEU A 1 209 ? 13.752 -3.765 -7.352 1.00 95.88 209 LEU A N 1
ATOM 1676 C CA . LEU A 1 209 ? 12.424 -4.123 -7.828 1.00 95.88 209 LEU A CA 1
ATOM 1677 C C . LEU A 1 209 ? 12.198 -3.589 -9.248 1.00 95.88 209 LEU A C 1
ATOM 1679 O O . LEU A 1 209 ? 11.912 -4.370 -10.148 1.00 95.88 209 LEU A O 1
ATOM 1683 N N . ALA A 1 210 ? 12.448 -2.297 -9.486 1.00 94.00 210 ALA A N 1
ATOM 1684 C CA . ALA A 1 210 ? 12.275 -1.692 -10.808 1.00 94.00 210 ALA A CA 1
ATOM 1685 C C . ALA A 1 210 ? 13.230 -2.257 -11.872 1.00 94.00 210 ALA A C 1
ATOM 1687 O O . ALA A 1 210 ? 12.843 -2.421 -13.029 1.00 94.00 210 ALA A O 1
ATOM 1688 N N . LEU A 1 211 ? 14.494 -2.504 -11.513 1.00 93.88 211 LEU A N 1
ATOM 1689 C CA . LEU A 1 211 ? 15.540 -2.812 -12.496 1.00 93.88 211 LEU A CA 1
ATOM 1690 C C . LEU A 1 211 ? 15.753 -4.310 -12.722 1.00 93.88 211 LEU A C 1
ATOM 1692 O O . LEU A 1 211 ? 16.135 -4.692 -13.823 1.00 93.88 211 LEU A O 1
ATOM 1696 N N . LYS A 1 212 ? 15.526 -5.145 -11.704 1.00 96.00 212 LYS A N 1
ATOM 1697 C CA . LYS A 1 212 ? 15.830 -6.583 -11.746 1.00 96.00 212 LYS A CA 1
ATOM 1698 C C . LYS A 1 212 ? 14.605 -7.472 -11.547 1.00 96.00 212 LYS A C 1
ATOM 1700 O O . LYS A 1 212 ? 14.577 -8.558 -12.104 1.00 96.00 212 LYS A O 1
ATOM 1705 N N . TYR A 1 213 ? 13.610 -7.028 -10.779 1.00 96.50 213 TYR A N 1
ATOM 1706 C CA . TYR A 1 213 ? 12.474 -7.864 -10.371 1.00 96.50 213 TYR A CA 1
ATOM 1707 C C . TYR A 1 213 ? 11.115 -7.266 -10.759 1.00 96.50 213 TYR A C 1
ATOM 1709 O O . TYR A 1 213 ? 10.148 -7.361 -10.010 1.00 96.50 213 TYR A O 1
ATOM 1717 N N . ASN A 1 214 ? 11.030 -6.626 -11.929 1.00 95.94 214 ASN A N 1
ATOM 1718 C CA . ASN A 1 214 ? 9.849 -5.847 -12.314 1.00 95.94 214 ASN A CA 1
ATOM 1719 C C . ASN A 1 214 ? 8.710 -6.677 -12.936 1.00 95.94 214 ASN A C 1
ATOM 1721 O O . ASN A 1 214 ? 7.704 -6.103 -13.345 1.00 95.94 214 ASN A O 1
ATOM 1725 N N . THR A 1 215 ? 8.826 -8.006 -12.981 1.00 94.12 215 THR A N 1
ATOM 1726 C CA . THR A 1 215 ? 7.735 -8.922 -13.357 1.00 94.12 215 THR A CA 1
ATOM 1727 C C . THR A 1 215 ? 7.511 -9.977 -12.276 1.00 94.12 215 THR A C 1
ATOM 1729 O O . THR A 1 215 ? 8.349 -10.158 -11.389 1.00 94.12 215 THR A O 1
ATOM 1732 N N . LEU A 1 216 ? 6.373 -10.676 -12.332 1.00 93.12 216 LEU A N 1
ATOM 1733 C CA . LEU A 1 216 ? 6.079 -11.769 -11.404 1.00 93.12 216 LEU A CA 1
ATOM 1734 C C . LEU A 1 216 ? 7.122 -12.887 -11.518 1.00 93.12 216 LEU A C 1
ATOM 1736 O O . LEU A 1 216 ? 7.581 -13.405 -10.503 1.00 93.12 216 LEU A O 1
ATOM 1740 N N . GLU A 1 217 ? 7.512 -13.230 -12.742 1.00 91.50 217 GLU A N 1
ATOM 1741 C CA . GLU A 1 217 ? 8.501 -14.266 -13.035 1.00 91.50 217 GLU A CA 1
ATOM 1742 C C . GLU A 1 217 ? 9.845 -13.899 -12.407 1.00 91.50 217 GLU A C 1
ATOM 1744 O O . GLU A 1 217 ? 10.392 -14.691 -11.647 1.00 91.50 217 GLU A O 1
ATOM 1749 N N . MET A 1 218 ? 10.315 -12.664 -12.619 1.00 94.19 218 MET A N 1
ATOM 1750 C CA . MET A 1 218 ? 11.563 -12.189 -12.022 1.00 94.19 218 MET A CA 1
ATOM 1751 C C . MET A 1 218 ? 11.471 -12.123 -10.490 1.00 94.19 218 MET A C 1
ATOM 1753 O O . MET A 1 218 ? 12.405 -12.518 -9.798 1.00 94.19 218 MET A O 1
ATOM 1757 N N . LEU A 1 219 ? 10.342 -11.683 -9.919 1.00 92.00 219 LEU A N 1
ATOM 1758 C CA . LEU A 1 219 ? 10.128 -11.727 -8.464 1.00 92.00 219 LEU A CA 1
ATOM 1759 C C . LEU A 1 219 ? 10.289 -13.143 -7.893 1.00 92.00 219 LEU A C 1
ATOM 1761 O O . LEU A 1 219 ? 10.828 -13.304 -6.797 1.00 92.00 219 LEU A O 1
ATOM 1765 N N . LEU A 1 220 ? 9.832 -14.160 -8.627 1.00 90.50 220 LEU A N 1
ATOM 1766 C CA . LEU A 1 220 ? 9.948 -15.568 -8.247 1.00 90.50 220 LEU A CA 1
ATOM 1767 C C . LEU A 1 220 ? 11.354 -16.152 -8.477 1.00 90.50 220 LEU A C 1
ATOM 1769 O O . LEU A 1 220 ? 11.608 -17.275 -8.051 1.00 90.50 220 LEU A O 1
ATOM 1773 N N . GLU A 1 221 ? 12.290 -15.398 -9.055 1.00 92.25 221 GLU A N 1
ATOM 1774 C CA . GLU A 1 221 ? 13.720 -15.746 -9.066 1.00 92.25 221 GLU A CA 1
ATOM 1775 C C . GLU A 1 221 ? 14.428 -15.320 -7.768 1.00 92.25 221 GLU A C 1
ATOM 1777 O O . GLU A 1 221 ? 15.514 -15.812 -7.452 1.00 92.25 221 GLU A O 1
ATOM 1782 N N . HIS A 1 222 ? 13.833 -14.420 -6.975 1.00 95.81 222 HIS A N 1
ATOM 1783 C CA . HIS A 1 222 ? 14.429 -13.972 -5.719 1.00 95.81 222 HIS A CA 1
ATOM 1784 C C . HIS A 1 222 ? 14.264 -15.034 -4.621 1.00 95.81 222 HIS A C 1
ATOM 1786 O O . HIS A 1 222 ? 13.166 -15.246 -4.100 1.00 95.81 222 HIS A O 1
ATOM 1792 N N . GLU A 1 223 ? 15.367 -15.646 -4.175 1.00 93.94 223 GLU A N 1
ATOM 1793 C CA . GLU A 1 223 ? 15.335 -16.740 -3.189 1.00 93.94 223 GLU A CA 1
ATOM 1794 C C . GLU A 1 223 ? 14.537 -16.416 -1.919 1.00 93.94 223 GLU A C 1
ATOM 1796 O O . GLU A 1 223 ? 13.785 -17.254 -1.417 1.00 93.94 223 GLU A O 1
ATOM 1801 N N . GLY A 1 224 ? 14.693 -15.199 -1.386 1.00 92.25 224 GLY A N 1
ATOM 1802 C CA . GLY A 1 224 ? 13.961 -14.761 -0.196 1.00 92.25 224 GLY A CA 1
ATOM 1803 C C . GLY A 1 224 ? 12.447 -14.721 -0.421 1.00 92.25 224 GLY A C 1
ATOM 1804 O O . GLY A 1 224 ? 11.683 -15.143 0.448 1.00 92.25 224 GLY A O 1
ATOM 1805 N N . VAL A 1 225 ? 12.013 -14.302 -1.616 1.00 93.00 225 VAL A N 1
ATOM 1806 C CA . VAL A 1 225 ? 10.591 -14.228 -1.972 1.00 93.00 225 VAL A CA 1
ATOM 1807 C C . VAL A 1 225 ? 10.038 -15.641 -2.087 1.00 93.00 225 VAL A C 1
ATOM 1809 O O . VAL A 1 225 ? 9.021 -15.935 -1.468 1.00 93.00 225 VAL A O 1
ATOM 1812 N N . VAL A 1 226 ? 10.736 -16.547 -2.776 1.00 94.00 226 VAL A N 1
ATOM 1813 C CA . VAL A 1 226 ? 10.323 -17.955 -2.910 1.00 94.00 226 VAL A CA 1
ATOM 1814 C C . VAL A 1 226 ? 10.208 -18.642 -1.548 1.00 94.00 226 VAL A C 1
ATOM 1816 O O . VAL A 1 226 ? 9.192 -19.283 -1.262 1.00 94.00 226 VAL A O 1
ATOM 1819 N N . LYS A 1 227 ? 11.209 -18.473 -0.672 1.00 91.06 227 LYS A N 1
ATOM 1820 C CA . LYS A 1 227 ? 11.196 -19.027 0.695 1.00 91.06 227 LYS A CA 1
ATOM 1821 C C . LYS A 1 227 ? 10.008 -18.490 1.496 1.00 91.06 227 LYS A C 1
ATOM 1823 O O . LYS A 1 227 ? 9.271 -19.275 2.098 1.00 91.06 227 LYS A O 1
ATOM 1828 N N . PHE A 1 228 ? 9.784 -17.175 1.461 1.00 93.94 228 PHE A N 1
ATOM 1829 C CA . PHE A 1 228 ? 8.649 -16.548 2.136 1.00 93.94 228 PHE A CA 1
ATOM 1830 C C . PHE A 1 228 ? 7.314 -17.059 1.589 1.00 93.94 228 PHE A C 1
ATOM 1832 O O . PHE A 1 228 ? 6.449 -17.456 2.366 1.00 93.94 228 PHE A O 1
ATOM 1839 N N . VAL A 1 229 ? 7.145 -17.090 0.268 1.00 93.38 229 VAL A N 1
ATOM 1840 C CA . VAL A 1 229 ? 5.914 -17.533 -0.395 1.00 93.38 229 VAL A CA 1
ATOM 1841 C C . VAL A 1 229 ? 5.601 -18.990 -0.061 1.00 93.38 229 VAL A C 1
ATOM 1843 O O . VAL A 1 229 ? 4.458 -19.299 0.282 1.00 93.38 229 VAL A O 1
ATOM 1846 N N . GLY A 1 230 ? 6.608 -19.869 -0.075 1.00 88.88 230 GLY A N 1
ATOM 1847 C CA . GLY A 1 230 ? 6.459 -21.282 0.283 1.00 88.88 230 GLY A CA 1
ATOM 1848 C C . GLY A 1 230 ? 6.054 -21.513 1.744 1.00 88.88 230 GLY A C 1
ATOM 1849 O O . GLY A 1 230 ? 5.360 -22.486 2.048 1.00 88.88 230 GLY A O 1
ATOM 1850 N N . TRP A 1 231 ? 6.451 -20.623 2.657 1.00 95.06 231 TRP A N 1
ATOM 1851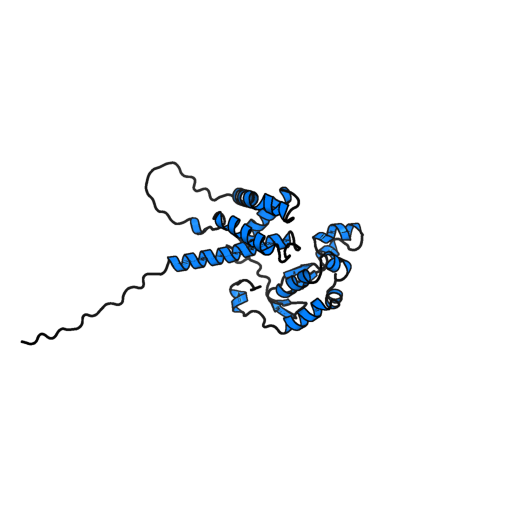 C CA . TRP A 1 231 ? 5.955 -20.614 4.036 1.00 95.06 231 TRP A CA 1
ATOM 1852 C C . TRP A 1 231 ? 4.554 -19.993 4.136 1.00 95.06 231 TRP A C 1
ATOM 1854 O O . TRP A 1 231 ? 3.672 -20.557 4.790 1.00 95.06 231 TRP A O 1
ATOM 1864 N N . ALA A 1 232 ? 4.338 -18.854 3.477 1.00 91.12 232 ALA A N 1
ATOM 1865 C CA . ALA A 1 232 ? 3.120 -18.058 3.553 1.00 91.12 232 ALA A CA 1
ATOM 1866 C C . ALA A 1 232 ? 1.907 -18.810 2.996 1.00 91.12 232 ALA A C 1
ATOM 1868 O O . ALA A 1 232 ? 0.822 -18.694 3.561 1.00 91.12 232 ALA A O 1
ATOM 1869 N N . SER A 1 233 ? 2.082 -19.598 1.931 1.00 90.94 233 SER A N 1
ATOM 1870 C CA . SER A 1 233 ? 1.016 -20.404 1.317 1.00 90.94 233 SER A CA 1
ATOM 1871 C C . SER A 1 233 ? 0.441 -21.468 2.257 1.00 90.94 233 SER A C 1
ATOM 1873 O O . SER A 1 233 ? -0.724 -21.836 2.132 1.00 90.94 233 SER A O 1
ATOM 1875 N N . LYS A 1 234 ? 1.225 -21.917 3.245 1.00 87.56 234 LYS A N 1
ATOM 1876 C CA . LYS A 1 234 ? 0.824 -22.918 4.248 1.00 87.56 234 LYS A CA 1
ATOM 1877 C C . LYS A 1 234 ? 0.123 -22.306 5.461 1.00 87.56 234 LYS A C 1
ATOM 1879 O O . LYS A 1 234 ? -0.429 -23.034 6.284 1.00 87.56 234 LYS A O 1
ATOM 1884 N N . GLN A 1 235 ? 0.160 -20.982 5.603 1.00 87.12 235 GLN A N 1
ATOM 1885 C CA . GLN A 1 235 ? -0.460 -20.305 6.736 1.00 87.12 235 GLN A CA 1
ATOM 1886 C C . GLN A 1 235 ? -1.974 -20.236 6.555 1.00 87.12 235 GLN A C 1
ATOM 1888 O O . GLN A 1 235 ? -2.475 -20.031 5.448 1.00 87.12 235 GLN A O 1
ATOM 1893 N N . LYS A 1 236 ? -2.721 -20.335 7.660 1.00 77.94 236 LYS A N 1
ATOM 1894 C CA . LYS A 1 236 ? -4.177 -20.153 7.624 1.00 77.94 236 LYS A CA 1
ATOM 1895 C C . LYS A 1 236 ? -4.505 -18.774 7.034 1.00 77.94 236 LYS A C 1
ATOM 1897 O O . LYS A 1 236 ? -3.893 -17.768 7.402 1.00 77.94 236 LYS A O 1
ATOM 1902 N N . GLY A 1 237 ? -5.450 -18.736 6.096 1.00 64.62 237 GLY A N 1
ATOM 1903 C CA . GLY A 1 237 ? -6.089 -17.485 5.689 1.00 64.62 237 GLY A CA 1
ATOM 1904 C C . GLY A 1 237 ? -6.864 -16.876 6.861 1.00 64.62 237 GLY A C 1
ATOM 1905 O O . GLY A 1 237 ? -7.131 -17.551 7.860 1.00 64.62 237 GLY A O 1
ATOM 1906 N N . TYR A 1 238 ? -7.225 -15.598 6.768 1.00 63.06 238 TYR A N 1
ATOM 1907 C CA . TYR A 1 238 ? -8.039 -14.971 7.810 1.00 63.06 238 TYR A CA 1
ATOM 1908 C C . TYR A 1 238 ? -9.448 -15.584 7.864 1.00 63.06 238 TYR A C 1
ATOM 1910 O O . TYR A 1 238 ? -10.003 -15.992 6.842 1.00 63.06 238 TYR A O 1
ATOM 1918 N N . SER A 1 239 ? -10.045 -15.653 9.061 1.00 54.31 239 SER A N 1
ATOM 1919 C CA . SER A 1 239 ? -11.428 -16.121 9.207 1.00 54.31 239 SER A CA 1
ATOM 1920 C C . SER A 1 239 ? -12.399 -15.162 8.507 1.00 54.31 239 SER A C 1
ATOM 1922 O O . SER A 1 239 ? -12.141 -13.958 8.414 1.00 54.31 239 SER A O 1
ATOM 1924 N N . LYS A 1 240 ? -13.556 -15.676 8.064 1.00 50.19 240 LYS A N 1
ATOM 1925 C CA . LYS A 1 240 ? -14.643 -14.853 7.495 1.00 50.19 240 LYS A CA 1
ATOM 1926 C C . LYS A 1 240 ? -15.035 -13.690 8.421 1.00 50.19 240 LYS A C 1
ATOM 1928 O O . LYS A 1 240 ? -15.390 -12.619 7.938 1.00 50.19 240 LYS A O 1
ATOM 1933 N N . ASP A 1 241 ? -14.904 -13.872 9.734 1.00 43.41 241 ASP A N 1
ATOM 1934 C CA . ASP A 1 241 ? -15.208 -12.848 10.737 1.00 43.41 241 ASP A CA 1
ATOM 1935 C C . ASP A 1 241 ? -14.163 -11.726 10.799 1.00 43.41 241 ASP A C 1
ATOM 1937 O O . ASP A 1 241 ? -14.510 -10.585 11.096 1.00 43.41 241 ASP A O 1
ATOM 1941 N N . HIS A 1 242 ? -12.896 -12.013 10.488 1.00 50.84 242 HIS A N 1
ATOM 1942 C CA . HIS A 1 242 ? -11.838 -10.998 10.407 1.00 50.84 242 HIS A CA 1
ATOM 1943 C C . HIS A 1 242 ? -12.075 -10.061 9.212 1.00 50.84 242 HIS A C 1
ATOM 1945 O O . HIS A 1 242 ? -11.936 -8.846 9.334 1.00 50.84 242 HIS A O 1
ATOM 1951 N N . ILE A 1 243 ? -12.508 -10.642 8.086 1.00 50.62 243 ILE A N 1
ATOM 1952 C CA . ILE A 1 243 ? -12.873 -9.932 6.853 1.00 50.62 243 ILE A CA 1
ATOM 1953 C C . ILE A 1 243 ? -14.118 -9.063 7.085 1.00 50.62 243 ILE A C 1
ATOM 1955 O O . ILE A 1 243 ? -14.141 -7.902 6.691 1.00 50.62 243 ILE A O 1
ATOM 1959 N N . ARG A 1 244 ? -15.136 -9.591 7.780 1.00 44.00 244 ARG A N 1
ATOM 1960 C CA . ARG A 1 244 ? -16.397 -8.878 8.059 1.00 44.00 244 ARG A CA 1
ATOM 1961 C C . ARG A 1 244 ? -16.239 -7.696 9.021 1.00 44.00 244 ARG A C 1
ATOM 1963 O O . ARG A 1 244 ? -17.008 -6.746 8.940 1.00 44.00 244 ARG A O 1
ATOM 1970 N N . ASN A 1 245 ? -15.279 -7.770 9.943 1.00 38.38 245 ASN A N 1
ATOM 1971 C CA . ASN A 1 245 ? -15.106 -6.783 11.011 1.00 38.38 245 ASN A CA 1
ATOM 1972 C C . ASN A 1 245 ? -13.973 -5.774 10.759 1.00 38.38 245 ASN A C 1
ATOM 1974 O O . ASN A 1 245 ? -13.666 -5.005 11.668 1.00 38.38 245 ASN A O 1
ATOM 1978 N N . LEU A 1 246 ? -13.343 -5.784 9.573 1.00 49.56 246 LEU A N 1
ATOM 1979 C CA . LEU A 1 246 ? -12.231 -4.886 9.207 1.00 49.56 246 LEU A CA 1
ATOM 1980 C C . LEU A 1 246 ? -11.114 -4.840 10.267 1.00 49.56 246 LEU A C 1
ATOM 1982 O O . LEU A 1 246 ? -10.441 -3.824 10.450 1.00 49.56 246 LEU A O 1
ATOM 1986 N N . LEU A 1 247 ? -10.939 -5.933 11.016 1.00 42.19 247 LEU A N 1
ATOM 1987 C CA . LEU A 1 247 ? -9.950 -5.991 12.080 1.00 42.19 247 LEU A CA 1
ATOM 1988 C C . LEU A 1 247 ? -8.560 -5.968 11.448 1.00 42.19 247 LEU A C 1
ATOM 1990 O O . LEU A 1 247 ? -8.291 -6.632 10.446 1.00 42.19 247 LEU A O 1
ATOM 1994 N N . ARG A 1 248 ? -7.688 -5.134 12.015 1.00 45.91 248 ARG A N 1
ATOM 1995 C CA . ARG A 1 248 ? -6.340 -4.957 11.501 1.00 45.91 248 ARG A CA 1
ATOM 1996 C C . ARG A 1 248 ? -5.523 -6.229 11.617 1.00 45.91 248 ARG A C 1
ATOM 1998 O O . ARG A 1 248 ? -5.516 -6.885 12.653 1.00 45.91 248 ARG A O 1
ATOM 2005 N N . PHE A 1 249 ? -4.777 -6.491 10.552 1.00 42.91 249 PHE A N 1
ATOM 2006 C CA . PHE A 1 249 ? -3.814 -7.574 10.474 1.00 42.91 249 PHE A CA 1
ATOM 2007 C C . PHE A 1 249 ? -2.734 -7.390 11.553 1.00 42.91 249 PHE A C 1
ATOM 2009 O O . PHE A 1 249 ? -2.106 -6.328 11.580 1.00 42.91 249 PHE A O 1
ATOM 2016 N N . PRO A 1 250 ? -2.529 -8.368 12.452 1.00 31.83 250 PRO A N 1
ATOM 2017 C CA . PRO A 1 250 ? -1.392 -8.343 13.364 1.00 31.83 250 PRO A CA 1
ATOM 2018 C C . PRO A 1 250 ? -0.082 -8.416 12.563 1.00 31.83 250 PRO A C 1
ATOM 2020 O O . PRO A 1 250 ? -0.045 -9.087 11.526 1.00 31.83 250 PRO A O 1
ATOM 2023 N N . LYS A 1 251 ? 0.923 -7.659 13.029 1.00 36.09 251 LYS A N 1
ATOM 2024 C CA . LYS A 1 251 ? 2.282 -7.593 12.470 1.00 36.09 251 LYS A CA 1
ATOM 2025 C C . LYS A 1 251 ? 2.962 -8.961 12.484 1.00 36.09 251 LYS A C 1
ATOM 2027 O O . LYS A 1 251 ? 2.704 -9.726 13.440 1.00 36.09 251 LYS A O 1
#

pLDDT: mean 74.87, std 21.02, range [29.52, 96.5]

Secondary structure (DSSP, 8-state):
----PPPP--PPPP----HHHHHHHHHHHHHHHHHHHHHHHHHHH-TT--STTTHHHHHHHHHHHHHT--S-GGGG------S--------PPPHHHHHHHHHHHHHHHHHHTTS-SSHHHHHHHHHHHHHHHHHHHS--TT-----EEE-TTT--EEEEEEEESS-HHHHHHHHHTTSS-HHHHHH-EEEEEHHHHHHHHHHS-HHHHHHH--SHHHHTT-HHHHHHHHHHTTSPPPPHHHHHTTPPPP-

Foldseek 3Di:
DDDDDDDDDDDDDDDDDPPVVVVVVVLVVLLVVLLVLQVVLLCLQPVPCPDPVRPVVSSVLSVVLVVVVLLDPVPPDDDDDDDDDDDDDPDNDDLVNSLVVSLVSCVVVCCVSVSDVDSVVSSVSSSSSNVSSVCPVDPDPPNCQQQFDQAPQLRDRGRWDKAQLQDPVCLVVCVVVVNDDPCNRPPQTGIHHPVLNVQCVVQAPNVCSNPQVSHPVSLCVDPSSVVSSVVSNPDDYDDPVCSVVVPDDDD

Radius of gyration: 25.33 Å; chains: 1; bounding box: 60×58×94 Å

Organism: NCBI:txid94023